Protein AF-A0A939TLG9-F1 (afdb_monomer_lite)

Foldseek 3Di:
DDWDWDWDWDQDPVRDIFIKGRWIWQADPVRDDIDIDCPPIDTDDPPDDDDPPPDQDQDDDDQDPVNVVVVVVVVVVVVVVVVVLVPDPDDPVVSVVVVVVVVVVVVVVVCVVRPDRDDPPDPPDPPPDPDDDDDDDDDDDDDDDDDDDDDDDDDDAFDQDPDDDDPDDDDPPDDQFFWAWEWEAEPNGITIFTHHAFDQQCVRCVSNVNDQFDDDLPLQDCRQKKAWPDDPVQKDDADPSQCVHPNPVVVVRRIGRSSRITGRHHTYIYDD

Radius of gyration: 30.27 Å; chains: 1; bounding box: 82×65×77 Å

Structure (mmCIF, N/CA/C/O backbone):
data_AF-A0A939TLG9-F1
#
_entry.id   AF-A0A939TLG9-F1
#
loop_
_atom_site.group_PDB
_atom_site.id
_atom_site.type_symbol
_atom_site.label_atom_id
_atom_site.label_alt_id
_atom_site.label_comp_id
_atom_site.label_asym_id
_atom_site.label_entity_id
_atom_site.label_seq_id
_atom_site.pdbx_PDB_ins_code
_atom_site.Cartn_x
_atom_site.Cartn_y
_atom_site.Cartn_z
_atom_site.occupancy
_atom_site.B_iso_or_equiv
_atom_site.auth_seq_id
_atom_site.auth_comp_id
_atom_site.auth_asym_id
_atom_site.auth_atom_id
_atom_site.pdbx_PDB_model_num
ATOM 1 N N . MET A 1 1 ? 1.437 -20.202 -7.310 1.00 62.69 1 MET A N 1
ATOM 2 C CA . MET A 1 1 ? 1.390 -19.796 -5.889 1.00 62.69 1 MET A CA 1
ATOM 3 C C . MET A 1 1 ? 2.695 -19.109 -5.545 1.00 62.69 1 MET A C 1
ATOM 5 O O . MET A 1 1 ? 3.739 -19.644 -5.898 1.00 62.69 1 MET A O 1
ATOM 9 N N . LYS A 1 2 ? 2.636 -17.932 -4.922 1.00 71.88 2 LYS A N 1
ATOM 10 C CA . LYS A 1 2 ? 3.810 -17.203 -4.424 1.00 71.88 2 LYS A CA 1
ATOM 11 C C . LYS A 1 2 ? 4.077 -17.659 -2.987 1.00 71.88 2 LYS A C 1
ATOM 13 O O . LYS A 1 2 ? 3.136 -17.676 -2.197 1.00 71.88 2 LYS A O 1
ATOM 18 N N . GLU A 1 3 ? 5.304 -18.081 -2.681 1.00 78.81 3 GLU A N 1
ATOM 19 C CA . GLU A 1 3 ? 5.738 -18.416 -1.316 1.00 78.81 3 GLU A CA 1
ATOM 20 C C . GLU A 1 3 ? 6.507 -17.228 -0.740 1.00 78.81 3 GLU A C 1
ATOM 22 O O . GLU A 1 3 ? 7.474 -16.762 -1.341 1.00 78.81 3 GLU A O 1
ATOM 27 N N . GLU A 1 4 ? 6.082 -16.749 0.425 1.00 79.44 4 GLU A N 1
ATOM 28 C CA . GLU A 1 4 ? 6.757 -15.681 1.160 1.00 79.44 4 GLU A CA 1
ATOM 29 C C . GLU A 1 4 ? 6.912 -16.067 2.631 1.00 79.44 4 GLU A C 1
ATOM 31 O O . GLU A 1 4 ? 6.055 -16.739 3.211 1.00 79.44 4 GLU A O 1
ATOM 36 N N . LEU A 1 5 ? 8.016 -15.643 3.245 1.00 78.12 5 LEU A N 1
ATOM 37 C CA . LEU A 1 5 ? 8.238 -15.798 4.679 1.00 78.12 5 LEU A CA 1
ATOM 38 C C . LEU A 1 5 ? 7.710 -14.561 5.396 1.00 78.12 5 LEU A C 1
ATOM 40 O O . LEU A 1 5 ? 8.167 -13.450 5.141 1.00 78.12 5 LEU A O 1
ATOM 44 N N . VAL A 1 6 ? 6.768 -14.766 6.308 1.00 80.56 6 VAL A N 1
ATOM 45 C CA . VAL A 1 6 ? 6.099 -13.697 7.048 1.00 80.56 6 VAL A CA 1
ATOM 46 C C . VAL A 1 6 ? 6.175 -13.936 8.554 1.00 80.56 6 VAL A C 1
ATOM 48 O O . VAL A 1 6 ? 6.448 -15.044 9.032 1.00 80.56 6 VAL A O 1
ATOM 51 N N . PHE A 1 7 ? 5.918 -12.876 9.313 1.00 81.75 7 PHE A N 1
ATOM 52 C CA . PHE A 1 7 ? 5.598 -12.979 10.731 1.00 81.75 7 PHE A CA 1
ATOM 53 C C . PHE A 1 7 ? 4.094 -13.201 10.876 1.00 81.75 7 PHE A C 1
ATOM 55 O O . PHE A 1 7 ? 3.306 -12.531 10.212 1.00 81.75 7 PHE A O 1
ATOM 62 N N . HIS A 1 8 ? 3.677 -14.128 11.738 1.00 81.12 8 HIS A N 1
ATOM 63 C CA . HIS A 1 8 ? 2.254 -14.360 11.986 1.00 81.12 8 HIS A CA 1
ATOM 64 C C . HIS A 1 8 ? 1.996 -14.690 13.453 1.00 81.12 8 HIS A C 1
ATOM 66 O O . HIS A 1 8 ? 2.748 -15.443 14.074 1.00 81.12 8 HIS A O 1
ATOM 72 N N . ARG A 1 9 ? 0.919 -14.143 14.024 1.00 81.88 9 ARG A N 1
ATOM 73 C CA . ARG A 1 9 ? 0.482 -14.495 15.382 1.00 81.88 9 ARG A CA 1
ATOM 74 C C . ARG A 1 9 ? -0.339 -15.779 15.347 1.00 81.88 9 ARG A C 1
ATOM 76 O O . ARG A 1 9 ? -1.172 -15.959 14.464 1.00 81.88 9 ARG A O 1
ATOM 83 N N . LYS A 1 10 ? -0.108 -16.674 16.300 1.00 82.06 10 LYS A N 1
ATOM 84 C CA . LYS A 1 10 ? -0.935 -17.865 16.512 1.00 82.06 10 LYS A CA 1
ATOM 85 C C . LYS A 1 10 ? -1.133 -18.061 18.008 1.00 82.06 10 LYS A C 1
ATOM 87 O O . LYS A 1 10 ? -0.219 -17.803 18.792 1.00 82.06 10 LYS A O 1
ATOM 92 N N . ILE A 1 11 ? -2.324 -18.501 18.396 1.00 81.44 11 ILE A N 1
ATOM 93 C CA . ILE A 1 11 ? -2.598 -18.895 19.776 1.00 81.44 11 ILE A CA 1
ATOM 94 C C . ILE A 1 11 ? -1.785 -20.163 20.052 1.00 81.44 11 ILE A C 1
ATOM 96 O O . ILE A 1 11 ? -1.923 -21.169 19.350 1.00 81.44 11 ILE A O 1
ATOM 100 N N . GLY A 1 12 ? -0.867 -20.074 21.011 1.00 72.38 12 GLY A N 1
ATOM 101 C CA . GLY A 1 12 ? -0.086 -21.217 21.458 1.00 72.38 12 GLY A CA 1
ATOM 102 C C . GLY A 1 12 ? -0.949 -22.217 22.227 1.00 72.38 12 GLY A C 1
ATOM 103 O O . GLY A 1 12 ? -2.074 -21.927 22.620 1.00 72.38 12 GLY A O 1
ATOM 104 N N . VAL A 1 13 ? -0.401 -23.405 22.484 1.00 78.12 13 VAL A N 1
ATOM 105 C CA . VAL A 1 13 ? -1.058 -24.442 23.310 1.00 78.12 13 VAL A CA 1
ATOM 106 C C . VAL A 1 13 ? -1.353 -23.931 24.730 1.00 78.12 13 VAL A C 1
ATOM 108 O O . VAL A 1 13 ? -2.269 -24.397 25.392 1.00 78.12 13 VAL A O 1
ATOM 111 N N . ASP A 1 14 ? -0.605 -22.925 25.176 1.00 78.56 14 ASP A N 1
ATOM 112 C CA . ASP A 1 14 ? -0.777 -22.197 26.430 1.00 78.56 14 ASP A CA 1
ATOM 113 C C . ASP A 1 14 ? -1.907 -21.151 26.410 1.00 78.56 14 ASP A C 1
ATOM 115 O O . ASP A 1 14 ? -2.031 -20.380 27.357 1.00 78.56 14 ASP A O 1
ATOM 119 N N . GLY A 1 15 ? -2.702 -21.074 25.336 1.00 77.81 15 GLY A N 1
ATOM 120 C CA . GLY A 1 15 ? -3.815 -20.126 25.200 1.00 77.81 15 GLY A CA 1
ATOM 121 C C . GLY A 1 15 ? -3.384 -18.671 24.998 1.00 77.81 15 GLY A C 1
ATOM 122 O O . GLY A 1 15 ? -4.223 -17.796 24.817 1.00 77.81 15 GLY A O 1
ATOM 123 N N . LYS A 1 16 ? -2.075 -18.397 24.988 1.00 77.31 16 LYS A N 1
ATOM 124 C CA . LYS A 1 16 ? -1.517 -17.054 24.822 1.00 77.31 16 LYS A CA 1
ATOM 125 C C . LYS A 1 16 ? -1.151 -16.789 23.359 1.00 77.31 16 LYS A C 1
ATOM 127 O O . LYS A 1 16 ? -0.640 -17.691 22.683 1.00 77.31 16 LYS A O 1
ATOM 132 N N . PRO A 1 17 ? -1.359 -15.563 22.848 1.00 76.62 17 PRO A N 1
ATOM 133 C CA . PRO A 1 17 ? -0.900 -15.199 21.516 1.00 76.62 17 PRO A CA 1
ATOM 134 C C . PRO A 1 17 ? 0.633 -15.198 21.480 1.00 76.62 17 PRO A C 1
ATOM 136 O O . PRO A 1 17 ? 1.286 -14.481 22.236 1.00 76.62 17 PRO A O 1
ATOM 139 N N . LYS A 1 18 ? 1.217 -15.990 20.578 1.00 81.75 18 LYS A N 1
ATOM 140 C CA . LYS A 1 18 ? 2.658 -16.001 20.301 1.00 81.75 18 LYS A CA 1
ATOM 141 C C . LYS A 1 18 ? 2.906 -15.506 18.886 1.00 81.75 18 LYS A C 1
ATOM 143 O O . LYS A 1 18 ? 2.213 -15.902 17.947 1.00 81.75 18 LYS A O 1
ATOM 148 N N . LEU A 1 19 ? 3.890 -14.623 18.727 1.00 81.00 19 LEU A N 1
ATOM 149 C CA . LEU A 1 19 ? 4.350 -14.188 17.413 1.00 81.00 19 LEU A CA 1
ATOM 150 C C . LEU A 1 19 ? 5.337 -15.228 16.880 1.00 81.00 19 LEU A C 1
ATOM 152 O O . LEU A 1 19 ? 6.326 -15.536 17.538 1.00 81.00 19 LEU A O 1
ATOM 156 N N . TYR A 1 20 ? 5.063 -15.777 15.703 1.00 79.19 20 TYR A N 1
ATOM 157 C CA . TYR A 1 20 ? 5.943 -16.724 15.035 1.00 79.19 20 TYR A CA 1
ATOM 158 C C . TYR A 1 20 ? 6.708 -16.029 13.913 1.00 79.19 20 TYR A C 1
ATOM 160 O O . TYR A 1 20 ? 6.143 -15.221 13.174 1.00 79.19 20 TYR A O 1
ATOM 168 N N . HIS A 1 21 ? 7.985 -16.374 13.775 1.00 82.00 21 HIS A N 1
ATOM 169 C CA . HIS A 1 21 ? 8.820 -15.995 12.641 1.00 82.00 21 HIS A CA 1
ATOM 170 C C . HIS A 1 21 ? 9.100 -17.215 11.750 1.00 82.00 21 HIS A C 1
ATOM 172 O O . HIS A 1 21 ? 8.982 -18.358 12.203 1.00 82.00 21 HIS A O 1
ATOM 178 N N . TYR A 1 22 ? 9.455 -16.972 10.482 1.00 80.00 22 TYR A N 1
ATOM 179 C CA . TYR A 1 22 ? 9.570 -18.001 9.433 1.00 80.00 22 TYR A CA 1
ATOM 180 C C . TYR A 1 22 ? 8.253 -18.744 9.131 1.00 80.00 22 TYR A C 1
ATOM 182 O O . TYR A 1 22 ? 8.262 -19.949 8.876 1.00 80.00 22 TYR A O 1
ATOM 190 N N . VAL A 1 23 ? 7.114 -18.043 9.152 1.00 80.75 23 VAL A N 1
ATOM 191 C CA . VAL A 1 23 ? 5.828 -18.614 8.717 1.00 80.75 23 VAL A CA 1
ATOM 192 C C . VAL A 1 23 ? 5.761 -18.539 7.198 1.00 80.75 23 VAL A C 1
ATOM 194 O O . VAL A 1 23 ? 5.990 -17.475 6.629 1.00 80.75 23 VAL A O 1
ATOM 197 N N . ARG A 1 24 ? 5.465 -19.651 6.526 1.00 79.38 24 ARG A N 1
ATOM 198 C CA . ARG A 1 24 ? 5.325 -19.665 5.066 1.00 79.38 24 ARG A CA 1
ATOM 199 C C . ARG A 1 24 ? 3.905 -19.276 4.696 1.00 79.38 24 ARG A C 1
ATOM 201 O O . ARG A 1 24 ? 2.957 -19.918 5.142 1.00 79.38 24 ARG A O 1
ATOM 208 N N . ARG A 1 25 ? 3.758 -18.233 3.888 1.00 80.88 25 ARG A N 1
ATOM 209 C CA . ARG A 1 25 ? 2.481 -17.789 3.334 1.00 80.88 25 ARG A CA 1
ATOM 210 C C . ARG A 1 25 ? 2.430 -18.154 1.858 1.00 80.88 25 ARG A C 1
ATOM 212 O O . ARG A 1 25 ? 3.271 -17.708 1.082 1.00 80.88 25 ARG A O 1
ATOM 219 N N . TYR A 1 26 ? 1.438 -18.954 1.488 1.00 80.00 26 TYR A N 1
ATOM 220 C CA . TYR A 1 26 ? 1.153 -19.326 0.110 1.00 80.00 26 TYR A CA 1
ATOM 221 C C . TYR A 1 26 ? -0.015 -18.492 -0.402 1.00 80.00 26 TYR A C 1
ATOM 223 O O . TYR A 1 26 ? -1.143 -18.652 0.065 1.00 80.00 26 TYR A O 1
ATOM 231 N N . THR A 1 27 ? 0.255 -17.611 -1.363 1.00 75.94 27 THR A N 1
ATOM 232 C CA . THR A 1 27 ? -0.769 -16.748 -1.972 1.00 75.94 27 THR A CA 1
ATOM 233 C C . THR A 1 27 ? -1.061 -17.215 -3.400 1.00 75.94 27 THR A C 1
ATOM 235 O O . THR A 1 27 ? -0.141 -17.473 -4.192 1.00 75.94 27 THR A O 1
ATOM 238 N N . CYS A 1 28 ? -2.343 -17.365 -3.737 1.00 71.69 28 CYS A N 1
ATOM 239 C CA . CYS A 1 28 ? -2.778 -17.675 -5.099 1.00 71.69 28 CYS A CA 1
ATOM 240 C C . CYS A 1 28 ? -2.621 -16.429 -5.995 1.00 71.69 28 CYS A C 1
ATOM 242 O O . CYS A 1 28 ? -2.921 -15.330 -5.529 1.00 71.69 28 CYS A O 1
ATOM 244 N N . PRO A 1 29 ? -2.175 -16.559 -7.262 1.00 62.78 29 PRO A N 1
ATOM 245 C CA . PRO A 1 29 ? -2.111 -15.428 -8.196 1.00 62.78 29 PRO A CA 1
ATOM 246 C C . PRO A 1 29 ? -3.466 -14.743 -8.444 1.00 62.78 29 PRO A C 1
ATOM 248 O O . PRO A 1 29 ? -3.487 -13.573 -8.795 1.00 62.78 29 PRO A O 1
ATOM 251 N N . GLU A 1 30 ? -4.580 -15.439 -8.209 1.00 74.00 30 GLU A N 1
ATOM 252 C CA . GLU A 1 30 ? -5.948 -14.920 -8.367 1.00 74.00 30 GLU A CA 1
ATOM 253 C C . GLU A 1 30 ? -6.474 -14.190 -7.110 1.00 74.00 30 GLU A C 1
ATOM 255 O O . GLU A 1 30 ? -7.653 -13.867 -7.025 1.00 74.00 30 GLU A O 1
ATOM 260 N N . GLY A 1 31 ? -5.620 -13.938 -6.106 1.00 58.88 31 GLY A N 1
ATOM 261 C CA . GLY A 1 31 ? -5.982 -13.169 -4.905 1.00 58.88 31 GLY A CA 1
ATOM 262 C C . GLY A 1 31 ? -6.759 -13.945 -3.832 1.00 58.88 31 GLY A C 1
ATOM 263 O O . GLY A 1 31 ? -7.238 -13.352 -2.869 1.00 58.88 31 GLY A O 1
ATOM 264 N N . CYS A 1 32 ? -6.882 -15.268 -3.960 1.00 64.62 32 CYS A N 1
ATOM 265 C CA . CYS A 1 32 ? -7.594 -16.099 -2.986 1.00 64.62 32 CYS A CA 1
ATOM 266 C C . CYS A 1 32 ? -6.874 -16.202 -1.625 1.00 64.62 32 CYS A C 1
ATOM 268 O O . CYS A 1 32 ? -5.674 -15.934 -1.506 1.00 64.62 32 CYS A O 1
ATOM 270 N N . THR A 1 33 ? -7.622 -16.664 -0.614 1.00 65.88 33 THR A N 1
ATOM 271 C CA . THR A 1 33 ? -7.208 -16.864 0.783 1.00 65.88 33 THR A CA 1
ATOM 272 C C . THR A 1 33 ? -5.798 -17.438 0.906 1.00 65.88 33 THR A C 1
ATOM 274 O O . THR A 1 33 ? -5.502 -18.524 0.407 1.00 65.88 33 THR A O 1
ATOM 277 N N . ALA A 1 34 ? -4.922 -16.704 1.592 1.00 74.88 34 ALA A N 1
ATOM 278 C CA . ALA A 1 34 ? -3.553 -17.139 1.804 1.00 74.88 34 ALA A CA 1
ATOM 279 C C . ALA A 1 34 ? -3.505 -18.301 2.807 1.00 74.88 34 ALA A C 1
ATOM 281 O O . ALA A 1 34 ? -4.035 -18.195 3.914 1.00 74.88 34 ALA A O 1
ATOM 282 N N . VAL A 1 35 ? -2.840 -19.394 2.433 1.00 82.75 35 VAL A N 1
ATOM 283 C CA . VAL A 1 35 ? -2.617 -20.540 3.324 1.00 82.75 35 VAL A CA 1
ATOM 284 C C . VAL A 1 35 ? -1.324 -20.316 4.098 1.00 82.75 35 VAL A C 1
ATOM 286 O O . VAL A 1 35 ? -0.295 -19.972 3.514 1.00 82.75 35 VAL A O 1
ATOM 289 N N . LEU A 1 36 ? -1.374 -20.509 5.415 1.00 84.69 36 LEU A N 1
ATOM 290 C CA . LEU A 1 36 ? -0.231 -20.335 6.309 1.00 84.69 36 LEU A CA 1
ATOM 291 C C . LEU A 1 36 ? 0.288 -21.693 6.778 1.00 84.69 36 LEU A C 1
ATOM 293 O O . LEU A 1 36 ? -0.444 -22.464 7.398 1.00 84.69 36 LEU A O 1
ATOM 297 N N . ASP A 1 37 ? 1.566 -21.959 6.530 1.00 81.88 37 ASP A N 1
ATOM 298 C CA . ASP A 1 37 ? 2.272 -23.141 7.010 1.00 81.88 37 ASP A CA 1
ATOM 299 C C . ASP A 1 37 ? 3.235 -22.771 8.151 1.00 81.88 37 ASP A C 1
ATOM 301 O O . ASP A 1 37 ? 4.179 -21.989 7.996 1.00 81.88 37 ASP A O 1
ATOM 305 N N . PHE A 1 38 ? 2.975 -23.365 9.319 1.00 84.94 38 PHE A N 1
ATOM 306 C CA . PHE A 1 38 ? 3.744 -23.182 10.552 1.00 84.94 38 PHE A CA 1
ATOM 307 C C . PHE A 1 38 ? 4.740 -24.322 10.818 1.00 84.94 38 PHE A C 1
ATOM 309 O O . PHE A 1 38 ? 5.403 -24.307 11.851 1.00 84.94 38 PHE A O 1
ATOM 316 N N . SER A 1 39 ? 4.887 -25.296 9.913 1.00 82.19 39 SER A N 1
ATOM 317 C CA . SER A 1 39 ? 5.707 -26.503 10.130 1.00 82.19 39 SER A CA 1
ATOM 318 C C . SER A 1 39 ? 7.177 -26.198 10.438 1.00 82.19 39 SER A C 1
ATOM 320 O O . SER A 1 39 ? 7.842 -26.964 11.129 1.00 82.19 39 SER A O 1
ATOM 322 N N . LYS A 1 40 ? 7.691 -25.068 9.937 1.00 80.56 40 LYS A N 1
ATOM 323 C CA . LYS A 1 40 ? 9.059 -24.580 10.191 1.00 80.56 40 LYS A CA 1
ATOM 324 C C . LYS A 1 40 ? 9.106 -23.288 11.011 1.00 80.56 40 LYS A C 1
ATOM 326 O O . LYS A 1 40 ? 10.182 -22.714 11.183 1.00 80.56 40 LYS A O 1
ATOM 331 N N . ALA A 1 41 ? 7.957 -22.825 11.492 1.00 82.06 41 ALA A N 1
ATOM 332 C CA . ALA A 1 41 ? 7.863 -21.569 12.208 1.00 82.06 41 ALA A CA 1
ATOM 333 C C . ALA A 1 41 ? 8.426 -21.706 13.627 1.00 82.06 41 ALA A C 1
ATOM 335 O O . ALA A 1 41 ? 8.270 -22.736 14.285 1.00 82.06 41 ALA A O 1
ATOM 336 N N . LYS A 1 42 ? 9.060 -20.642 14.117 1.00 81.69 42 LYS A N 1
ATOM 337 C CA . LYS A 1 42 ? 9.630 -20.585 15.468 1.00 81.69 42 LYS A CA 1
ATOM 338 C C . LYS A 1 42 ? 8.943 -19.482 16.276 1.00 81.69 42 LYS A C 1
ATOM 340 O O . LYS A 1 42 ? 8.704 -18.408 15.721 1.00 81.69 42 LYS A O 1
ATOM 345 N N . PRO A 1 43 ? 8.595 -19.720 17.551 1.00 80.75 43 PRO A N 1
ATOM 346 C CA . PRO A 1 43 ? 8.033 -18.678 18.400 1.00 80.75 43 PRO A CA 1
ATOM 347 C C . PRO A 1 43 ? 9.115 -17.647 18.741 1.00 80.75 43 PRO A C 1
ATOM 349 O O . PRO A 1 43 ? 10.232 -18.013 19.106 1.00 80.75 43 PRO A O 1
ATOM 352 N N . LEU A 1 44 ? 8.785 -16.362 18.631 1.00 75.81 44 LEU A N 1
ATOM 353 C CA . LEU A 1 44 ? 9.629 -15.283 19.134 1.00 75.81 44 LEU A CA 1
ATOM 354 C C . LEU A 1 44 ? 9.565 -15.244 20.663 1.00 75.81 44 LEU A C 1
ATOM 356 O O . LEU A 1 44 ? 8.517 -15.480 21.270 1.00 75.81 44 LEU A O 1
ATOM 360 N N . LEU A 1 45 ? 10.709 -14.954 21.276 1.00 73.69 45 LEU A N 1
ATOM 361 C CA . LEU A 1 45 ? 10.822 -14.779 22.719 1.00 73.69 45 LEU A CA 1
ATOM 362 C C . LEU A 1 45 ? 10.055 -13.514 23.161 1.00 73.69 45 LEU A C 1
ATOM 364 O O . LEU A 1 45 ? 10.070 -12.514 22.437 1.00 73.69 45 LEU A O 1
ATOM 368 N N . PRO A 1 46 ? 9.403 -13.527 24.339 1.00 66.06 46 PRO A N 1
ATOM 369 C CA . PRO A 1 46 ? 8.757 -12.340 24.895 1.00 66.06 46 PRO A CA 1
ATOM 370 C C . PRO A 1 46 ? 9.760 -11.187 25.037 1.00 66.06 46 PRO A C 1
ATOM 372 O O . PRO A 1 46 ? 10.863 -11.394 25.536 1.00 66.06 46 PRO A O 1
ATOM 375 N N . GLY A 1 47 ? 9.384 -9.984 24.594 1.00 63.41 47 GLY A N 1
ATOM 376 C CA . GLY A 1 47 ? 10.236 -8.788 24.664 1.00 63.41 47 GLY A CA 1
ATOM 377 C C . GLY A 1 47 ? 11.253 -8.631 23.526 1.00 63.41 47 GLY A C 1
ATOM 378 O O . GLY A 1 47 ? 11.969 -7.636 23.492 1.00 63.41 47 GLY A O 1
ATOM 379 N N . VAL A 1 48 ? 11.317 -9.566 22.570 1.00 56.69 48 VAL A N 1
ATOM 380 C CA . VAL A 1 48 ? 12.158 -9.419 21.373 1.00 56.69 48 VAL A CA 1
ATOM 381 C C . VAL A 1 48 ? 11.317 -8.849 20.236 1.00 56.69 48 VAL A C 1
ATOM 383 O O . VAL A 1 48 ? 10.548 -9.564 19.591 1.00 56.69 48 VAL A O 1
ATOM 386 N N . HIS A 1 49 ? 11.473 -7.552 19.976 1.00 57.12 49 HIS A N 1
ATOM 387 C CA . HIS A 1 49 ? 10.936 -6.933 18.770 1.00 57.12 49 HIS A CA 1
ATOM 388 C C . HIS A 1 49 ? 11.856 -7.275 17.592 1.00 57.12 49 HIS A C 1
ATOM 390 O O . HIS A 1 49 ? 13.058 -7.010 17.666 1.00 57.12 49 HIS A O 1
ATOM 396 N N . PRO A 1 50 ? 11.344 -7.887 16.511 1.00 54.56 50 PRO A N 1
ATOM 397 C CA . PRO A 1 50 ? 12.152 -8.104 15.326 1.00 54.56 50 PRO A CA 1
ATOM 398 C C . PRO A 1 50 ? 12.516 -6.739 14.738 1.00 54.56 50 PRO A C 1
ATOM 400 O O . PRO A 1 50 ? 11.662 -6.028 14.215 1.00 54.56 50 PRO A O 1
ATOM 403 N N . MET A 1 51 ? 13.791 -6.370 14.832 1.00 47.88 51 MET A N 1
ATOM 404 C CA . MET A 1 51 ? 14.316 -5.229 14.098 1.00 47.88 51 MET A CA 1
ATOM 405 C C . MET A 1 51 ? 14.410 -5.649 12.634 1.00 47.88 51 MET A C 1
ATOM 407 O O . MET A 1 51 ? 15.167 -6.560 12.285 1.00 47.88 51 MET A O 1
ATOM 411 N N . VAL A 1 52 ? 13.610 -5.022 11.775 1.00 50.53 52 VAL A N 1
ATOM 412 C CA . VAL A 1 52 ? 13.772 -5.167 10.329 1.00 50.53 52 VAL A CA 1
ATOM 413 C C . VAL A 1 52 ? 15.067 -4.446 9.973 1.00 50.53 52 VAL A C 1
ATOM 415 O O . VAL A 1 52 ? 15.090 -3.235 9.782 1.00 50.53 52 VAL A O 1
ATOM 418 N N . LEU A 1 53 ? 16.178 -5.182 9.947 1.00 43.69 53 LEU A N 1
ATOM 419 C CA . LEU A 1 53 ? 17.415 -4.674 9.372 1.00 43.69 53 LEU A CA 1
ATOM 420 C C . LEU A 1 5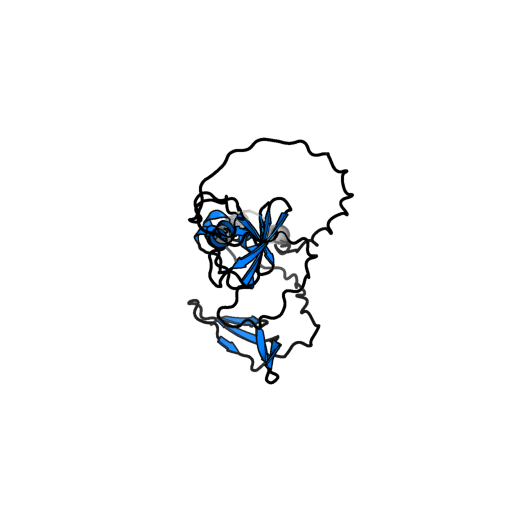3 ? 17.181 -4.562 7.869 1.00 43.69 53 LEU A C 1
ATOM 422 O O . LEU A 1 53 ? 17.206 -5.565 7.152 1.00 43.69 53 LEU A O 1
ATOM 426 N N . ALA A 1 54 ? 16.905 -3.344 7.407 1.00 46.12 54 ALA A N 1
ATOM 427 C CA . ALA A 1 54 ? 16.821 -3.046 5.992 1.00 46.12 54 ALA A CA 1
ATOM 428 C C . ALA A 1 54 ? 18.180 -3.364 5.364 1.00 46.12 54 ALA A C 1
ATOM 430 O O . ALA A 1 54 ? 19.172 -2.659 5.562 1.00 46.12 54 ALA A O 1
ATOM 431 N N . ARG A 1 55 ? 18.248 -4.473 4.629 1.00 46.81 55 ARG A N 1
ATOM 432 C CA . ARG A 1 55 ? 19.385 -4.733 3.763 1.00 46.81 55 ARG A CA 1
ATOM 433 C C . ARG A 1 55 ? 19.195 -3.859 2.534 1.00 46.81 55 ARG A C 1
ATOM 435 O O . ARG A 1 55 ? 18.289 -4.096 1.742 1.00 46.81 55 ARG A O 1
ATOM 442 N N . VAL A 1 56 ? 20.039 -2.843 2.399 1.00 52.00 56 VAL A N 1
ATOM 443 C CA . VAL A 1 56 ? 20.092 -2.018 1.192 1.00 52.00 56 VAL A CA 1
ATOM 444 C C . VAL A 1 56 ? 20.700 -2.874 0.086 1.00 52.00 56 VAL A C 1
ATOM 446 O O . VAL A 1 56 ? 21.918 -3.007 -0.026 1.00 52.00 56 VAL A O 1
ATOM 449 N N . GLU A 1 57 ? 19.843 -3.527 -0.690 1.00 56.91 57 GLU A N 1
ATOM 450 C CA . GLU A 1 57 ? 20.247 -4.211 -1.910 1.00 56.91 57 GLU A CA 1
ATOM 451 C C . GLU A 1 57 ? 20.134 -3.235 -3.078 1.00 56.91 57 GLU A C 1
ATOM 453 O O . GLU A 1 57 ? 19.179 -2.467 -3.199 1.00 56.91 57 GLU A O 1
ATOM 458 N N . LYS A 1 58 ? 21.147 -3.237 -3.944 1.00 50.97 58 LYS A N 1
ATOM 459 C CA . LYS A 1 58 ? 21.127 -2.443 -5.166 1.00 50.97 58 LYS A CA 1
ATOM 460 C C . LYS A 1 58 ? 20.084 -3.061 -6.096 1.00 50.97 58 LYS A C 1
ATOM 462 O O . LYS A 1 58 ? 20.358 -4.085 -6.714 1.00 50.97 58 LYS A O 1
ATOM 467 N N . LEU A 1 59 ? 18.891 -2.473 -6.163 1.00 53.94 59 LEU A N 1
ATOM 468 C CA . LEU A 1 59 ? 17.855 -2.955 -7.069 1.00 53.94 59 LEU A CA 1
ATOM 469 C C . LEU A 1 59 ? 18.254 -2.669 -8.518 1.00 53.94 59 LEU A C 1
ATOM 471 O O . LEU A 1 59 ? 18.450 -1.520 -8.919 1.00 53.94 59 LEU A O 1
ATOM 475 N N . GLU A 1 60 ? 18.358 -3.730 -9.311 1.00 58.06 60 GLU A N 1
ATOM 476 C CA . GLU A 1 60 ? 18.457 -3.618 -10.759 1.00 58.06 60 GLU A CA 1
ATOM 477 C C . GLU A 1 60 ? 17.067 -3.295 -11.318 1.00 58.06 60 GLU A C 1
ATOM 479 O O . GLU A 1 60 ? 16.103 -4.035 -11.106 1.00 58.06 60 GLU A O 1
ATOM 484 N N . LYS A 1 61 ? 16.947 -2.158 -12.014 1.00 62.94 61 LYS A N 1
ATOM 485 C CA . LYS A 1 61 ? 15.713 -1.773 -12.705 1.00 62.94 61 LYS A CA 1
ATOM 486 C C . LYS A 1 61 ? 15.398 -2.837 -13.762 1.00 62.94 61 LYS A C 1
ATOM 488 O O . LYS A 1 61 ? 16.217 -3.096 -14.642 1.00 62.94 61 LYS A O 1
ATOM 493 N N . GLN A 1 62 ? 14.212 -3.437 -13.687 1.00 70.81 62 GLN A N 1
ATOM 494 C CA . GLN A 1 62 ? 13.702 -4.300 -14.755 1.00 70.81 62 GLN A CA 1
ATOM 495 C C . GLN A 1 62 ? 13.586 -3.478 -16.054 1.00 70.81 62 GLN A C 1
ATOM 497 O O . GLN A 1 62 ? 13.071 -2.359 -15.998 1.00 70.81 62 GLN A O 1
ATOM 502 N N . PRO A 1 63 ? 14.048 -3.992 -17.208 1.00 74.06 63 PRO A N 1
ATOM 503 C CA . PRO A 1 63 ? 14.070 -3.230 -18.452 1.00 74.06 63 PRO A CA 1
ATOM 504 C C . PRO A 1 63 ? 12.648 -2.895 -18.911 1.00 74.06 63 PRO A C 1
ATOM 506 O O . PRO A 1 63 ? 11.861 -3.791 -19.243 1.00 74.06 63 PRO A O 1
ATOM 509 N N . ASP A 1 64 ? 12.332 -1.602 -18.946 1.00 80.94 64 ASP A N 1
ATOM 510 C CA . ASP A 1 64 ? 11.044 -1.101 -19.416 1.00 80.94 64 ASP A CA 1
ATOM 511 C C . ASP A 1 64 ? 10.996 -0.999 -20.955 1.00 80.94 64 ASP A C 1
ATOM 513 O O . ASP A 1 64 ? 11.906 -1.422 -21.678 1.00 80.94 64 ASP A O 1
ATOM 517 N N . PHE A 1 65 ? 9.887 -0.491 -21.494 1.00 84.31 65 PHE A N 1
ATOM 518 C CA . PHE A 1 65 ? 9.736 -0.314 -22.939 1.00 84.31 65 PHE A CA 1
ATOM 519 C C . PHE A 1 65 ? 10.768 0.665 -23.523 1.00 84.31 65 PHE A C 1
ATOM 521 O O . PHE A 1 65 ? 11.313 0.405 -24.598 1.00 84.31 65 PHE A O 1
ATOM 528 N N . ASN A 1 66 ? 11.078 1.748 -22.807 1.00 82.00 66 ASN A N 1
ATOM 529 C CA . ASN A 1 66 ? 12.049 2.745 -23.247 1.00 82.00 66 ASN A CA 1
ATOM 530 C C . ASN A 1 66 ? 13.469 2.171 -23.232 1.00 82.00 66 ASN A C 1
ATOM 532 O O . ASN A 1 66 ? 14.221 2.417 -24.170 1.00 82.00 66 ASN A O 1
ATOM 536 N N . ASP A 1 67 ? 13.814 1.348 -22.239 1.00 79.00 67 ASP A N 1
ATOM 537 C CA . ASP A 1 67 ? 15.100 0.652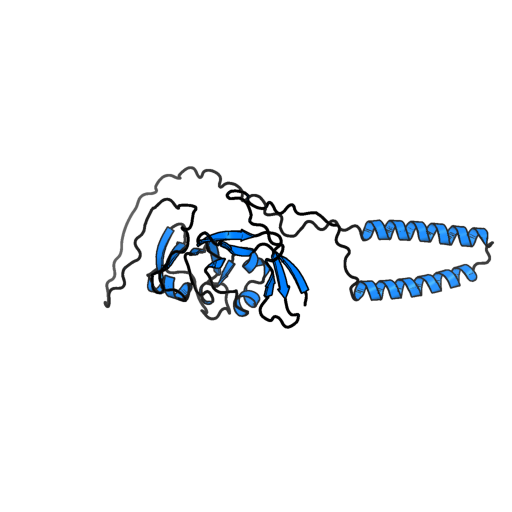 -22.155 1.00 79.00 67 ASP A CA 1
ATOM 538 C C . ASP A 1 67 ? 15.281 -0.311 -23.342 1.00 79.00 67 ASP A C 1
ATOM 540 O O . ASP A 1 67 ? 16.349 -0.366 -23.956 1.00 79.00 67 ASP A O 1
ATOM 544 N N . LYS A 1 68 ? 14.219 -1.034 -23.730 1.00 85.12 68 LYS A N 1
ATOM 545 C CA . LYS A 1 68 ? 14.224 -1.919 -24.910 1.00 85.12 68 LYS A CA 1
ATOM 546 C C . LYS A 1 68 ? 14.347 -1.140 -26.218 1.00 85.12 68 LYS A C 1
ATOM 548 O O . LYS A 1 68 ? 15.105 -1.545 -27.101 1.00 85.12 68 LYS A O 1
ATOM 553 N N . LEU A 1 69 ? 13.624 -0.028 -26.343 1.00 90.50 69 LEU A N 1
ATOM 554 C CA . LEU A 1 69 ? 13.683 0.839 -27.518 1.00 90.50 69 LEU A CA 1
ATOM 555 C C . LEU A 1 69 ? 15.066 1.492 -27.659 1.00 90.50 69 LEU A C 1
ATOM 557 O O . LEU A 1 69 ? 15.632 1.514 -28.751 1.00 90.50 69 LEU A O 1
ATOM 561 N N . LEU A 1 70 ? 15.642 1.955 -26.547 1.00 84.94 70 LEU A N 1
ATOM 562 C CA . LEU A 1 70 ? 16.993 2.502 -26.484 1.00 84.94 70 LEU A CA 1
ATOM 563 C C . LEU A 1 70 ? 18.032 1.445 -26.869 1.00 84.94 70 LEU A C 1
ATOM 565 O O . LEU A 1 70 ? 18.904 1.727 -27.687 1.00 84.94 70 LEU A O 1
ATOM 569 N N . ALA A 1 71 ? 17.915 0.218 -26.351 1.00 81.88 71 ALA A N 1
ATOM 570 C CA . ALA A 1 71 ? 18.807 -0.885 -26.706 1.00 81.88 71 ALA A CA 1
ATOM 571 C C . ALA A 1 71 ? 18.742 -1.222 -28.206 1.00 81.88 71 ALA A C 1
ATOM 573 O O . ALA A 1 71 ? 19.781 -1.396 -28.846 1.00 81.88 71 ALA A O 1
ATOM 574 N N . ALA A 1 72 ? 17.540 -1.253 -28.791 1.00 88.75 72 ALA A N 1
ATOM 575 C CA . ALA A 1 72 ? 17.366 -1.448 -30.228 1.00 88.75 72 ALA A CA 1
ATOM 576 C C . ALA A 1 72 ? 18.011 -0.307 -31.037 1.00 88.75 72 ALA A C 1
ATOM 578 O O . ALA A 1 72 ? 18.759 -0.565 -31.982 1.00 88.75 72 ALA A O 1
ATOM 579 N N . GLY A 1 73 ? 17.792 0.947 -30.628 1.00 90.12 73 GLY A N 1
ATOM 580 C CA . GLY A 1 73 ? 18.398 2.122 -31.255 1.00 90.12 73 GLY A CA 1
ATOM 581 C C . GLY A 1 73 ? 19.929 2.120 -31.179 1.00 90.12 73 GLY A C 1
ATOM 582 O O . GLY A 1 73 ? 20.602 2.363 -32.182 1.00 90.12 73 GLY A O 1
ATOM 583 N N . MET A 1 74 ? 20.494 1.769 -30.021 1.00 86.00 74 MET A N 1
ATOM 584 C CA . MET A 1 74 ? 21.940 1.605 -29.843 1.00 86.00 74 MET A CA 1
ATOM 585 C C . MET A 1 74 ? 22.495 0.480 -30.723 1.00 86.00 74 MET A C 1
ATOM 587 O O . MET A 1 74 ? 23.561 0.648 -31.313 1.00 86.00 74 MET A O 1
ATOM 591 N N . GLY A 1 75 ? 21.767 -0.633 -30.867 1.00 85.69 75 GLY A N 1
ATOM 592 C CA . GLY A 1 75 ? 22.148 -1.739 -31.747 1.00 85.69 75 GLY A CA 1
ATOM 593 C C . GLY A 1 75 ? 22.231 -1.325 -33.218 1.00 85.69 75 GLY A C 1
ATOM 594 O O . GLY A 1 75 ? 23.229 -1.599 -33.884 1.00 85.69 75 GLY A O 1
ATOM 595 N N . VAL A 1 76 ? 21.223 -0.602 -33.714 1.00 92.25 76 VAL A N 1
ATOM 596 C CA . VAL A 1 76 ? 21.221 -0.062 -35.085 1.00 92.25 76 VAL A CA 1
ATOM 597 C C . VAL A 1 76 ? 22.362 0.941 -35.282 1.00 92.25 76 VAL A C 1
ATOM 599 O O . VAL A 1 76 ? 23.087 0.862 -36.274 1.00 92.25 76 VAL A O 1
ATOM 602 N N . SER A 1 77 ? 22.570 1.845 -34.322 1.00 86.81 77 SER A N 1
ATOM 603 C CA . SER A 1 77 ? 23.655 2.832 -34.366 1.00 86.81 77 SER A CA 1
ATOM 604 C C . SER A 1 77 ? 25.039 2.172 -34.410 1.00 86.81 77 SER A C 1
ATOM 606 O O . SER A 1 77 ? 25.880 2.546 -35.228 1.00 86.81 77 SER A O 1
ATOM 608 N N . LEU A 1 78 ? 25.265 1.128 -33.604 1.00 85.31 78 LEU A N 1
ATOM 609 C CA . LEU A 1 78 ? 26.520 0.374 -33.598 1.00 85.31 78 LEU A CA 1
ATOM 610 C C . LEU A 1 78 ? 26.788 -0.309 -34.947 1.00 85.31 78 LEU A C 1
ATOM 612 O O . LEU A 1 78 ? 27.917 -0.270 -35.435 1.00 85.31 78 LEU A O 1
ATOM 616 N N . LEU A 1 79 ? 25.766 -0.901 -35.574 1.00 87.81 79 LEU A N 1
ATOM 617 C CA . LEU A 1 79 ? 25.901 -1.512 -36.901 1.00 87.81 79 LEU A CA 1
ATOM 618 C C . LEU A 1 79 ? 26.299 -0.481 -37.964 1.00 87.81 79 LEU A C 1
ATOM 620 O O . LEU A 1 79 ? 27.221 -0.728 -38.743 1.00 87.81 79 LEU A O 1
ATOM 624 N N . LEU A 1 80 ? 25.655 0.690 -37.961 1.00 89.81 80 LEU A N 1
ATOM 625 C CA . LEU A 1 80 ? 26.001 1.793 -38.860 1.00 89.81 80 LEU A CA 1
ATOM 626 C C . LEU A 1 80 ? 27.425 2.305 -38.609 1.00 89.81 80 LEU A C 1
ATOM 628 O O . LEU A 1 80 ? 28.166 2.567 -39.555 1.00 89.81 80 LEU A O 1
ATOM 632 N N . PHE A 1 81 ? 27.837 2.394 -37.345 1.00 85.00 81 PHE A N 1
ATOM 633 C CA . PHE A 1 81 ? 29.177 2.827 -36.964 1.00 85.00 81 PHE A CA 1
ATOM 634 C C . PHE A 1 81 ? 30.264 1.847 -37.434 1.00 85.00 81 PHE A C 1
ATOM 636 O O . PHE A 1 81 ? 31.272 2.264 -38.007 1.00 85.00 81 PHE A O 1
ATOM 643 N N . LEU A 1 82 ? 30.045 0.539 -37.267 1.00 84.50 82 LEU A N 1
ATOM 644 C CA . LEU A 1 82 ? 30.960 -0.497 -37.755 1.00 84.50 82 LEU A CA 1
ATOM 645 C C . LEU A 1 82 ? 31.052 -0.507 -39.287 1.00 84.50 82 LEU A C 1
ATOM 647 O O . LEU A 1 82 ? 32.155 -0.611 -39.829 1.00 84.50 82 LEU A O 1
ATOM 651 N N . ALA A 1 83 ? 29.924 -0.335 -39.983 1.00 88.69 83 ALA A N 1
ATOM 652 C CA . ALA A 1 83 ? 29.905 -0.178 -41.437 1.00 88.69 83 ALA A CA 1
ATOM 653 C C . ALA A 1 83 ? 30.689 1.072 -41.882 1.00 88.69 83 ALA A C 1
ATOM 655 O O . ALA A 1 83 ? 31.480 1.006 -42.823 1.00 88.69 83 ALA A O 1
ATOM 656 N N . GLY A 1 84 ? 30.547 2.187 -41.159 1.00 86.88 84 GLY A N 1
ATOM 657 C CA . GLY A 1 84 ? 31.320 3.408 -41.383 1.00 86.88 84 GLY A CA 1
ATOM 658 C C . GLY A 1 84 ? 32.827 3.192 -41.224 1.00 86.88 84 GLY A C 1
ATOM 659 O O . GLY A 1 84 ? 33.598 3.549 -42.110 1.00 86.88 84 GLY A O 1
ATOM 660 N N . ILE A 1 85 ? 33.266 2.533 -40.146 1.00 84.06 85 ILE A N 1
ATOM 661 C CA . ILE A 1 85 ? 34.689 2.223 -39.913 1.00 84.06 85 ILE A CA 1
ATOM 662 C C . ILE A 1 85 ? 35.257 1.289 -40.986 1.00 84.06 85 ILE A C 1
ATOM 664 O O . ILE A 1 85 ? 36.424 1.422 -41.379 1.00 84.06 85 ILE A O 1
ATOM 668 N N . ALA A 1 86 ? 34.456 0.349 -41.489 1.00 83.19 86 ALA A N 1
ATOM 669 C CA . ALA A 1 86 ? 34.873 -0.532 -42.574 1.00 83.19 86 ALA A CA 1
ATOM 670 C C . ALA A 1 86 ? 35.257 0.266 -43.834 1.00 83.19 86 ALA A C 1
ATOM 672 O O . ALA A 1 86 ? 36.269 -0.054 -44.457 1.00 83.19 86 ALA A O 1
ATOM 673 N N . LEU A 1 87 ? 34.538 1.356 -44.124 1.00 88.00 87 LEU A N 1
ATOM 674 C CA . LEU A 1 87 ? 34.751 2.225 -45.287 1.00 88.00 87 LEU A CA 1
ATOM 675 C C . LEU A 1 87 ? 35.946 3.188 -45.152 1.00 88.00 87 LEU A C 1
ATOM 677 O O . LEU A 1 87 ? 36.407 3.727 -46.156 1.00 88.00 87 LEU A O 1
ATOM 681 N N . ILE A 1 88 ? 36.487 3.401 -43.946 1.00 86.75 88 ILE A N 1
ATOM 682 C CA . ILE A 1 88 ? 37.635 4.300 -43.739 1.00 86.75 88 ILE A CA 1
ATOM 683 C C . ILE A 1 88 ? 38.918 3.651 -44.295 1.00 86.75 88 ILE A C 1
ATOM 685 O O . ILE A 1 88 ? 39.244 2.526 -43.900 1.00 86.75 88 ILE A O 1
ATOM 689 N N . PRO A 1 89 ? 39.709 4.334 -45.142 1.00 88.12 89 PRO A N 1
ATOM 690 C CA . PRO A 1 89 ? 40.993 3.832 -45.632 1.00 88.12 89 PRO A CA 1
ATOM 691 C C . PRO A 1 89 ? 42.087 3.980 -44.557 1.00 88.12 89 PRO A C 1
ATOM 693 O O . PRO A 1 89 ? 42.996 4.796 -44.665 1.00 88.12 89 PRO A O 1
ATOM 696 N N . ALA A 1 90 ? 41.982 3.200 -43.482 1.00 87.81 90 ALA A N 1
ATOM 697 C CA . ALA A 1 90 ? 42.950 3.132 -42.387 1.00 87.81 90 ALA A CA 1
ATOM 698 C C . ALA A 1 90 ? 43.417 1.689 -42.165 1.00 87.81 90 ALA A C 1
ATOM 700 O O . ALA A 1 90 ? 42.731 0.733 -42.536 1.00 87.81 90 ALA A O 1
ATOM 701 N N . SER A 1 91 ? 44.578 1.519 -41.531 1.00 91.00 91 SER A N 1
ATOM 702 C CA . SER A 1 91 ? 45.088 0.193 -41.196 1.00 91.00 91 SER A CA 1
ATOM 703 C C . SER A 1 91 ? 44.211 -0.479 -40.130 1.00 91.00 91 SER A C 1
ATOM 705 O O . SER A 1 91 ? 43.677 0.165 -39.224 1.00 91.00 91 SER A O 1
ATOM 707 N N . ILE A 1 92 ? 44.071 -1.803 -40.233 1.00 87.19 92 ILE A N 1
ATOM 708 C CA . ILE A 1 92 ? 43.311 -2.642 -39.291 1.00 87.19 92 ILE A CA 1
ATOM 709 C C . ILE A 1 92 ? 43.632 -2.339 -37.810 1.00 87.19 92 ILE A C 1
ATOM 711 O O . ILE A 1 92 ? 42.681 -2.184 -37.042 1.00 87.19 92 ILE A O 1
ATOM 715 N N . PRO A 1 93 ? 44.903 -2.187 -37.372 1.00 88.19 93 PRO A N 1
ATOM 716 C CA . PRO A 1 93 ? 45.192 -1.899 -35.964 1.00 88.19 93 PRO A CA 1
ATOM 717 C C . PRO A 1 93 ? 44.628 -0.554 -35.486 1.00 88.19 93 PRO A C 1
ATOM 719 O O . PRO A 1 93 ? 44.139 -0.469 -34.363 1.00 88.19 93 PRO A O 1
ATOM 722 N N . VAL A 1 94 ? 44.622 0.480 -36.335 1.00 87.25 94 VAL A N 1
ATOM 723 C CA . VAL A 1 94 ? 44.062 1.799 -35.989 1.00 87.25 94 VAL A CA 1
ATOM 724 C C . VAL A 1 94 ? 42.543 1.716 -35.826 1.00 87.25 94 VAL A C 1
ATOM 726 O O . VAL A 1 94 ? 41.987 2.291 -34.891 1.00 87.25 94 VAL A O 1
ATOM 729 N N . LYS A 1 95 ? 41.872 0.936 -36.683 1.00 85.25 95 LYS A N 1
ATOM 730 C CA . LYS A 1 95 ? 40.426 0.688 -36.578 1.00 85.25 95 LYS A CA 1
ATOM 731 C C . LYS A 1 95 ? 40.069 -0.040 -35.280 1.00 85.25 95 LYS A C 1
ATOM 733 O O . LYS A 1 95 ? 39.147 0.376 -34.583 1.00 85.25 95 LYS A O 1
ATOM 738 N N . LEU A 1 96 ? 40.816 -1.089 -34.929 1.00 86.31 96 LEU A N 1
ATOM 739 C CA . LEU A 1 96 ? 40.592 -1.854 -33.697 1.00 86.31 96 LEU A CA 1
ATOM 740 C C . LEU A 1 96 ? 40.827 -1.007 -32.438 1.00 86.31 96 LEU A C 1
ATOM 742 O O . LEU A 1 96 ? 40.036 -1.083 -31.500 1.00 86.31 96 LEU A O 1
ATOM 746 N N . ALA A 1 97 ? 41.860 -0.159 -32.437 1.00 88.38 97 ALA A N 1
ATOM 747 C CA . ALA A 1 97 ? 42.134 0.753 -31.328 1.00 88.38 97 ALA A CA 1
ATOM 748 C C . ALA A 1 97 ? 40.999 1.773 -31.119 1.00 88.38 97 ALA A C 1
ATOM 750 O O . ALA A 1 97 ? 40.579 2.000 -29.985 1.00 88.38 97 ALA A O 1
ATOM 751 N N . ALA A 1 98 ? 40.458 2.341 -32.203 1.00 85.25 98 ALA A N 1
ATOM 752 C CA . ALA A 1 98 ? 39.354 3.299 -32.135 1.00 85.25 98 ALA A CA 1
ATOM 753 C C . ALA A 1 98 ? 38.056 2.668 -31.599 1.00 85.25 98 ALA A C 1
ATOM 755 O O . ALA A 1 98 ? 37.406 3.243 -30.724 1.00 85.25 98 ALA A O 1
ATOM 756 N N . VAL A 1 99 ? 37.706 1.464 -32.069 1.00 87.12 99 VAL A N 1
ATOM 757 C CA . VAL A 1 99 ? 36.536 0.717 -31.569 1.00 87.12 99 VAL A CA 1
ATOM 758 C C . VAL A 1 99 ? 36.710 0.359 -30.094 1.00 87.12 99 VAL A C 1
ATOM 760 O O . VAL A 1 99 ? 35.788 0.553 -29.302 1.00 87.12 99 VAL A O 1
ATOM 763 N N . GLY A 1 100 ? 37.899 -0.114 -29.709 1.00 87.31 100 GLY A N 1
ATOM 764 C CA . GLY A 1 100 ? 38.213 -0.460 -28.324 1.00 87.31 100 GLY A CA 1
ATOM 765 C C . GLY A 1 100 ? 38.089 0.736 -27.378 1.00 87.31 100 GLY A C 1
ATOM 766 O O . GLY A 1 100 ? 37.420 0.632 -26.352 1.00 87.31 100 GLY A O 1
ATOM 767 N N . ALA A 1 101 ? 38.666 1.886 -27.741 1.00 89.19 101 ALA A N 1
ATOM 768 C CA . ALA A 1 101 ? 38.600 3.104 -26.932 1.00 89.19 101 ALA A CA 1
ATOM 769 C C . ALA A 1 101 ? 37.158 3.611 -26.758 1.00 89.19 101 ALA A C 1
ATOM 771 O O . ALA A 1 101 ? 36.747 3.938 -25.642 1.00 89.19 101 ALA A O 1
ATOM 772 N N . LEU A 1 102 ? 36.368 3.622 -27.838 1.00 86.50 102 LEU A N 1
ATOM 773 C CA . LEU A 1 102 ? 34.973 4.060 -27.784 1.00 86.50 102 LEU A CA 1
ATOM 774 C C . LEU A 1 102 ? 34.099 3.096 -26.964 1.00 86.50 102 LEU A C 1
ATOM 776 O O . LEU A 1 102 ? 33.260 3.544 -26.181 1.00 86.50 102 LEU A O 1
ATOM 780 N N . GLY A 1 103 ? 34.319 1.783 -27.084 1.00 87.25 103 GLY A N 1
ATOM 781 C CA . GLY A 1 103 ? 33.622 0.765 -26.290 1.00 87.25 103 GLY A CA 1
ATOM 782 C C . GLY A 1 103 ? 33.908 0.881 -24.788 1.00 87.25 103 GLY A C 1
ATOM 783 O O . GLY A 1 103 ? 32.999 0.781 -23.962 1.00 87.25 103 GLY A O 1
ATOM 784 N N . LEU A 1 104 ? 35.159 1.159 -24.418 1.00 90.44 104 LEU A N 1
ATOM 785 C CA . LEU A 1 104 ? 35.561 1.338 -23.020 1.00 90.44 104 LEU A CA 1
ATOM 786 C C . LEU A 1 104 ? 34.935 2.604 -22.414 1.00 90.44 104 LEU A C 1
ATOM 788 O O . LEU A 1 104 ? 34.356 2.549 -21.328 1.00 90.44 104 LEU A O 1
ATOM 792 N N . LEU A 1 105 ? 34.981 3.720 -23.148 1.00 88.56 105 LEU A N 1
ATOM 793 C CA . LEU A 1 105 ? 34.393 4.993 -22.727 1.00 88.56 105 LEU A CA 1
ATOM 794 C C . LEU A 1 105 ? 32.868 4.901 -22.570 1.00 88.56 105 LEU A C 1
ATOM 796 O O . LEU A 1 105 ? 32.324 5.334 -21.557 1.00 88.56 105 LEU A O 1
ATOM 800 N N . THR A 1 106 ? 32.176 4.303 -23.543 1.00 83.56 106 THR A N 1
ATOM 801 C CA . THR A 1 106 ? 30.715 4.121 -23.486 1.00 83.56 106 THR A CA 1
ATOM 802 C C . THR A 1 106 ? 30.298 3.215 -22.330 1.00 83.56 106 THR A C 1
ATOM 804 O O . THR A 1 106 ? 29.357 3.547 -21.613 1.00 83.56 106 THR A O 1
ATOM 807 N N . THR A 1 107 ? 31.032 2.128 -22.073 1.00 83.69 107 THR A N 1
ATOM 808 C CA . THR A 1 107 ? 30.774 1.243 -20.923 1.00 83.69 107 THR A CA 1
ATOM 809 C C . THR A 1 107 ? 30.960 1.972 -19.589 1.00 83.69 107 THR A C 1
ATOM 811 O O . THR A 1 107 ? 30.165 1.783 -18.666 1.00 83.69 107 THR A O 1
ATOM 814 N N . LEU A 1 108 ? 31.988 2.821 -19.477 1.00 87.00 108 LEU A N 1
ATOM 815 C CA . LEU A 1 108 ? 32.244 3.623 -18.279 1.00 87.00 108 LEU A CA 1
ATOM 816 C C . LEU A 1 108 ? 31.112 4.632 -18.030 1.00 87.00 108 LEU A C 1
ATOM 818 O O . LEU A 1 108 ? 30.580 4.687 -16.922 1.00 87.00 108 LEU A O 1
ATOM 822 N N . LEU A 1 109 ? 30.706 5.375 -19.066 1.00 83.31 109 LEU A N 1
ATOM 823 C CA . LEU A 1 109 ? 29.602 6.338 -18.990 1.00 83.31 109 LEU A CA 1
ATOM 824 C C . LEU A 1 109 ? 28.267 5.657 -18.668 1.00 83.31 109 LEU A C 1
ATOM 826 O O . LEU A 1 109 ? 27.518 6.156 -17.834 1.00 83.31 109 LEU A O 1
ATOM 830 N N . TYR A 1 110 ? 27.991 4.495 -19.266 1.00 81.00 110 TYR A N 1
ATOM 831 C CA . TYR A 1 110 ? 26.783 3.721 -18.980 1.00 81.00 110 TYR A CA 1
ATOM 832 C C . TYR A 1 110 ? 26.738 3.253 -17.523 1.00 81.00 110 TYR A C 1
ATOM 834 O O . TYR A 1 110 ? 25.720 3.416 -16.852 1.00 81.00 110 TYR A O 1
ATOM 842 N N . LYS A 1 111 ? 27.852 2.719 -16.998 1.00 79.88 111 LYS A N 1
ATOM 843 C CA . LYS A 1 111 ? 27.936 2.319 -15.586 1.00 79.88 111 LYS A CA 1
ATOM 844 C C . LYS A 1 111 ? 27.720 3.498 -14.639 1.00 79.88 111 LYS A C 1
ATOM 846 O O . LYS A 1 111 ? 27.013 3.323 -13.654 1.00 79.88 111 LYS A O 1
ATOM 851 N N . LEU A 1 112 ? 28.290 4.666 -14.944 1.00 80.12 112 LEU A N 1
ATOM 852 C CA . LEU A 1 112 ? 28.085 5.900 -14.177 1.00 80.12 112 LEU A CA 1
ATOM 853 C C . LEU A 1 112 ? 26.620 6.362 -14.212 1.00 80.12 112 LEU A C 1
ATOM 855 O O . LEU A 1 112 ? 26.049 6.647 -13.165 1.00 80.12 112 LEU A O 1
ATOM 859 N N . ALA A 1 113 ? 25.993 6.383 -15.391 1.00 73.00 113 ALA A N 1
ATOM 860 C CA . ALA A 1 113 ? 24.621 6.863 -15.566 1.00 73.00 113 ALA A CA 1
ATOM 861 C C . ALA A 1 113 ? 23.561 5.941 -14.933 1.00 73.00 113 ALA A C 1
ATOM 863 O O . ALA A 1 113 ? 22.554 6.421 -14.416 1.00 73.00 113 ALA A O 1
ATOM 864 N N . ASN A 1 114 ? 23.790 4.623 -14.942 1.00 67.81 114 ASN A N 1
ATOM 865 C CA . ASN A 1 114 ? 22.868 3.637 -14.363 1.00 67.81 114 ASN A CA 1
ATOM 866 C C . ASN A 1 114 ? 23.168 3.278 -12.902 1.00 67.81 114 ASN A C 1
ATOM 868 O O . ASN A 1 114 ? 22.515 2.405 -12.323 1.00 67.81 114 ASN A O 1
ATOM 872 N N . GLN A 1 115 ? 24.123 3.949 -12.262 1.00 65.44 115 GLN A N 1
ATOM 873 C CA . GLN A 1 115 ? 24.351 3.803 -10.833 1.00 65.44 115 GLN A CA 1
ATOM 874 C C . GLN A 1 115 ? 23.337 4.652 -10.056 1.00 65.44 115 GLN A C 1
ATOM 876 O O . GLN A 1 115 ? 23.646 5.739 -9.584 1.00 65.44 115 GLN A O 1
ATOM 881 N N . ARG A 1 116 ? 22.106 4.150 -9.912 1.00 56.28 116 ARG A N 1
ATOM 882 C CA . ARG A 1 116 ? 21.121 4.752 -9.005 1.00 56.28 116 ARG A CA 1
ATOM 883 C C . ARG A 1 116 ? 21.321 4.223 -7.586 1.00 56.28 116 ARG A C 1
ATOM 885 O O . ARG A 1 116 ? 21.389 3.013 -7.376 1.00 56.28 116 ARG A O 1
ATOM 892 N N . VAL A 1 117 ? 21.414 5.134 -6.621 1.00 52.69 117 VAL A N 1
ATOM 893 C CA . VAL A 1 117 ? 21.229 4.833 -5.198 1.00 52.69 117 VAL A CA 1
ATOM 894 C C . VAL A 1 117 ? 19.763 5.116 -4.914 1.00 52.69 117 VAL A C 1
ATOM 896 O O . VAL A 1 117 ? 19.356 6.272 -4.868 1.00 52.69 117 VAL A O 1
ATOM 899 N N . VAL A 1 118 ? 18.959 4.063 -4.816 1.00 47.69 118 VAL A N 1
ATOM 900 C CA . VAL A 1 118 ? 17.584 4.195 -4.334 1.00 47.69 118 VAL A CA 1
ATOM 901 C C . VAL A 1 118 ? 17.682 4.263 -2.816 1.00 47.69 118 VAL A C 1
ATOM 903 O O . VAL A 1 118 ? 18.052 3.278 -2.176 1.00 47.69 118 VAL A O 1
ATOM 906 N N . LEU A 1 119 ? 17.432 5.441 -2.248 1.00 47.78 119 LEU A N 1
ATOM 907 C CA . LEU A 1 119 ? 17.078 5.528 -0.836 1.00 47.78 119 LEU A CA 1
ATOM 908 C C . LEU A 1 119 ? 15.695 4.879 -0.706 1.00 47.78 119 LEU A C 1
ATOM 910 O O . LEU A 1 119 ? 14.820 5.225 -1.496 1.00 47.78 119 LEU A O 1
ATOM 914 N N . PRO A 1 120 ? 15.498 3.904 0.197 1.00 43.91 120 PRO A N 1
ATOM 915 C CA . PRO A 1 120 ? 14.177 3.328 0.396 1.00 43.91 120 PRO A CA 1
ATOM 916 C C . PRO A 1 120 ? 13.195 4.446 0.762 1.00 43.91 120 PRO A C 1
ATOM 918 O O . PRO A 1 120 ? 13.495 5.249 1.645 1.00 43.91 120 PRO A O 1
ATOM 921 N N . ASP A 1 121 ? 12.028 4.463 0.115 1.00 51.59 121 ASP A N 1
ATOM 922 C CA . ASP A 1 121 ? 10.969 5.475 0.292 1.00 51.59 121 ASP A CA 1
ATOM 923 C C . ASP A 1 121 ? 10.403 5.542 1.726 1.00 51.59 121 ASP A C 1
ATOM 925 O O . ASP A 1 121 ? 9.623 6.425 2.064 1.00 51.59 121 ASP A O 1
ATOM 929 N N . ALA A 1 122 ? 10.839 4.643 2.608 1.00 45.78 122 ALA A N 1
ATOM 930 C CA . ALA A 1 122 ? 10.546 4.662 4.029 1.00 45.78 122 ALA A CA 1
ATOM 931 C C . ALA A 1 122 ? 11.850 4.678 4.836 1.00 45.78 122 ALA A C 1
ATOM 933 O O . ALA A 1 122 ? 12.270 3.668 5.404 1.00 45.78 122 ALA A O 1
ATOM 934 N N . PHE A 1 123 ? 12.485 5.844 4.923 1.00 40.34 123 PHE A N 1
ATOM 935 C CA . PHE A 1 123 ? 13.149 6.189 6.173 1.00 40.34 123 PHE A CA 1
ATOM 936 C C . PHE A 1 123 ? 12.046 6.761 7.070 1.00 40.34 123 PHE A C 1
ATOM 938 O O . PHE A 1 123 ? 11.593 7.872 6.796 1.00 40.34 123 PHE A O 1
ATOM 945 N N . PRO A 1 124 ? 11.554 6.049 8.103 1.00 41.34 124 PRO A N 1
ATOM 946 C CA . PRO A 1 124 ? 10.866 6.737 9.179 1.00 41.34 124 PRO A CA 1
ATOM 947 C C . PRO A 1 124 ? 11.906 7.688 9.767 1.00 41.34 124 PRO A C 1
ATOM 949 O O . PRO A 1 124 ? 12.815 7.268 10.487 1.00 41.34 124 PRO A O 1
ATOM 952 N N . LEU A 1 125 ? 11.845 8.960 9.370 1.00 44.53 125 LEU A N 1
ATOM 953 C CA . LEU A 1 125 ? 12.556 9.988 10.103 1.00 44.53 125 LEU A CA 1
ATOM 954 C C . LEU A 1 125 ? 12.060 9.863 11.547 1.00 44.53 125 LEU A C 1
ATOM 956 O O . LEU A 1 125 ? 10.850 9.691 11.743 1.00 44.53 125 LEU A O 1
ATOM 960 N N . PRO A 1 126 ? 12.962 9.866 12.545 1.00 43.28 126 PRO A N 1
ATOM 961 C CA . PRO A 1 126 ? 12.544 9.954 13.933 1.00 43.28 126 PRO A CA 1
ATOM 962 C C . PRO A 1 126 ? 11.536 11.094 14.013 1.00 43.28 126 PRO A C 1
ATOM 964 O O . PRO A 1 126 ? 11.849 12.198 13.561 1.00 43.28 126 PRO A O 1
ATOM 967 N N . VAL A 1 127 ? 10.319 10.810 14.485 1.00 50.41 127 VAL A N 1
ATOM 968 C CA . VAL A 1 127 ? 9.348 11.866 14.778 1.00 50.41 127 VAL A CA 1
ATOM 969 C C . VAL A 1 127 ? 10.104 12.835 15.684 1.00 50.41 127 VAL A C 1
ATOM 971 O O . VAL A 1 127 ? 10.599 12.373 16.716 1.00 50.41 127 VAL A O 1
ATOM 974 N N . PRO A 1 128 ? 10.321 14.100 15.276 1.00 52.16 128 PRO A N 1
ATOM 975 C CA . PRO A 1 128 ? 11.013 15.040 16.138 1.00 52.16 128 PRO A CA 1
ATOM 976 C C . PRO A 1 128 ? 10.251 15.058 17.458 1.00 52.16 128 PRO A C 1
ATOM 978 O O . PRO A 1 128 ? 9.028 15.217 17.460 1.00 52.16 128 PRO A O 1
ATOM 981 N N . GLU A 1 129 ? 10.957 14.778 18.557 1.00 48.16 129 GLU A N 1
ATOM 982 C CA . GLU A 1 129 ? 10.370 14.875 19.888 1.00 48.16 129 GLU A CA 1
ATOM 983 C C . GLU A 1 129 ? 9.736 16.267 19.989 1.00 48.16 129 GLU A C 1
ATOM 985 O O . GLU A 1 129 ? 10.398 17.244 19.624 1.00 48.16 129 GLU A O 1
ATOM 990 N N . PRO A 1 130 ? 8.452 16.375 20.377 1.00 49.66 130 PRO A N 1
ATOM 991 C CA . PRO A 1 130 ? 7.807 17.671 20.470 1.00 49.66 130 PRO A CA 1
ATOM 992 C C . PRO A 1 130 ? 8.621 18.529 21.434 1.00 49.66 130 PRO A C 1
ATOM 994 O O . PRO A 1 130 ? 8.808 18.161 22.597 1.00 49.66 130 PRO A O 1
ATOM 997 N N . GLU A 1 131 ? 9.148 19.646 20.930 1.00 50.00 131 GLU A N 1
ATOM 998 C CA . GLU A 1 131 ? 9.848 20.610 21.768 1.00 50.00 131 GLU A CA 1
ATOM 999 C C . GLU A 1 131 ? 8.898 21.048 22.896 1.00 50.00 131 GLU A C 1
ATOM 1001 O O . GLU A 1 131 ? 7.707 21.256 22.636 1.00 50.00 131 GLU A O 1
ATOM 1006 N N . PRO A 1 132 ? 9.373 21.157 24.151 1.00 44.31 132 PRO A N 1
ATOM 1007 C CA . PRO A 1 132 ? 8.519 21.537 25.265 1.00 44.31 132 PRO A CA 1
ATOM 1008 C C . PRO A 1 132 ? 7.902 22.910 24.998 1.00 44.31 132 PRO A C 1
ATOM 1010 O O . PRO A 1 132 ? 8.594 23.926 24.997 1.00 44.31 132 PRO A O 1
ATOM 1013 N N . VAL A 1 133 ? 6.592 22.937 24.762 1.00 54.06 133 VAL A N 1
ATOM 1014 C CA . VAL A 1 133 ? 5.840 24.182 24.627 1.00 54.06 133 VAL A CA 1
ATOM 1015 C C . VAL A 1 133 ? 5.753 24.807 26.016 1.00 54.06 133 VAL A C 1
ATOM 1017 O O . VAL A 1 133 ? 5.065 24.292 26.899 1.00 54.06 133 VAL A O 1
ATOM 1020 N N . GLU A 1 134 ? 6.481 25.902 26.230 1.00 46.41 134 GLU A N 1
ATOM 1021 C CA . GLU A 1 134 ? 6.286 26.745 27.407 1.00 46.41 134 GLU A CA 1
ATOM 1022 C C . GLU A 1 134 ? 4.846 27.292 27.389 1.00 46.41 134 GLU A C 1
ATOM 1024 O O . GLU A 1 134 ? 4.404 27.810 26.357 1.00 46.41 134 GLU A O 1
ATOM 1029 N N . PRO A 1 135 ? 4.077 27.177 28.487 1.00 39.19 135 PRO A N 1
ATOM 1030 C CA . PRO A 1 135 ? 2.689 27.614 28.495 1.00 39.19 135 PRO A CA 1
ATOM 1031 C C . PRO A 1 135 ? 2.609 29.138 28.344 1.00 39.19 135 PRO A C 1
ATOM 1033 O O . PRO A 1 135 ? 3.108 29.895 29.180 1.00 39.19 135 PRO A O 1
ATOM 1036 N N . ALA A 1 136 ? 1.953 29.583 27.271 1.00 39.94 136 ALA A N 1
ATOM 1037 C CA . ALA A 1 136 ? 1.588 30.979 27.081 1.00 39.94 136 ALA A CA 1
ATOM 1038 C C . ALA A 1 136 ? 0.528 31.400 28.124 1.00 39.94 136 ALA A C 1
ATOM 1040 O O . ALA A 1 136 ? -0.346 30.601 28.469 1.00 39.94 136 ALA A O 1
ATOM 1041 N N . PRO A 1 137 ? 0.596 32.639 28.644 1.00 38.50 137 PRO A N 1
ATOM 1042 C CA . PRO A 1 137 ? -0.240 33.084 29.753 1.00 38.50 137 PRO A CA 1
ATOM 1043 C C . PRO A 1 137 ? -1.717 33.215 29.364 1.00 38.50 137 PRO A C 1
ATOM 1045 O O . PRO A 1 137 ? -2.056 33.751 28.308 1.00 38.50 137 PRO A O 1
ATOM 1048 N N . GLU A 1 138 ? -2.578 32.758 30.278 1.00 40.59 138 GLU A N 1
ATOM 1049 C CA . GLU A 1 138 ? -4.039 32.822 30.215 1.00 40.59 138 GLU A CA 1
ATOM 1050 C C . GLU A 1 138 ? -4.536 34.234 29.873 1.00 40.59 138 GLU A C 1
ATOM 1052 O O . GLU A 1 138 ? -4.312 35.198 30.612 1.00 40.59 138 GLU A O 1
ATOM 1057 N N . ALA A 1 139 ? -5.259 34.350 28.757 1.00 33.44 139 ALA A N 1
ATOM 1058 C CA . ALA A 1 139 ? -6.007 35.547 28.408 1.00 33.44 139 ALA A CA 1
ATOM 1059 C C . ALA A 1 139 ? -7.458 35.410 28.889 1.00 33.44 139 ALA A C 1
ATOM 1061 O O . ALA A 1 139 ? -8.145 34.425 28.630 1.00 33.44 139 ALA A O 1
ATOM 1062 N N . ALA A 1 140 ? -7.888 36.431 29.621 1.00 29.72 140 ALA A N 1
ATOM 1063 C CA . ALA A 1 140 ? -9.139 36.519 30.351 1.00 29.72 140 ALA A CA 1
ATOM 1064 C C . ALA A 1 140 ? -10.404 36.415 29.477 1.00 29.72 140 ALA A C 1
ATOM 1066 O O . ALA A 1 140 ? -10.483 36.956 28.376 1.00 29.72 140 ALA A O 1
ATOM 1067 N N . ALA A 1 141 ? -11.432 35.795 30.057 1.00 32.31 141 ALA A N 1
ATOM 1068 C CA . ALA A 1 141 ? -12.800 35.730 29.554 1.00 32.31 141 ALA A CA 1
ATOM 1069 C C . ALA A 1 141 ? -13.487 37.103 29.475 1.00 32.31 141 ALA A C 1
ATOM 1071 O O . ALA A 1 141 ? -13.303 37.907 30.387 1.00 32.31 141 ALA A O 1
ATOM 1072 N N . GLN A 1 142 ? -14.386 37.293 28.493 1.00 31.72 142 GLN A N 1
ATOM 1073 C CA . GLN A 1 142 ? -15.587 38.148 28.587 1.00 31.72 142 GLN A CA 1
ATOM 1074 C C . GLN A 1 142 ? -16.733 37.651 27.663 1.00 31.72 142 GLN A C 1
ATOM 1076 O O . GLN A 1 142 ? -16.463 36.903 26.727 1.00 31.72 142 GLN A O 1
ATOM 1081 N N . PRO A 1 143 ? -18.009 38.008 27.947 1.00 36.12 143 PRO A N 1
ATOM 1082 C CA . PRO A 1 143 ? -19.163 37.132 27.719 1.00 36.12 143 PRO A CA 1
ATOM 1083 C C . PRO A 1 143 ? -20.209 37.639 26.703 1.00 36.12 143 PRO A C 1
ATOM 1085 O O . PRO A 1 143 ? -20.359 38.840 26.492 1.00 36.12 143 PRO A O 1
ATOM 1088 N N . GLY A 1 144 ? -21.062 36.710 26.247 1.00 26.52 144 GLY A N 1
ATOM 1089 C CA . GLY A 1 144 ? -22.499 36.955 26.050 1.00 26.52 144 GLY A CA 1
ATOM 1090 C C . GLY A 1 144 ? -23.058 36.791 24.631 1.00 26.52 144 GLY A C 1
ATOM 1091 O O . GLY A 1 144 ? -22.699 37.546 23.738 1.00 26.52 144 GLY A O 1
ATOM 1092 N N . ALA A 1 145 ? -24.024 35.879 24.461 1.00 26.72 145 ALA A N 1
ATOM 1093 C CA . ALA A 1 145 ? -25.422 36.178 24.099 1.00 26.72 145 ALA A CA 1
ATOM 1094 C C . ALA A 1 145 ? -26.196 34.875 23.807 1.00 26.72 145 ALA A C 1
ATOM 1096 O O . ALA A 1 145 ? -25.693 33.965 23.158 1.00 26.72 145 ALA A O 1
ATOM 1097 N N . ALA A 1 146 ? -27.419 34.798 24.327 1.00 26.36 146 ALA A N 1
ATOM 1098 C CA . ALA A 1 146 ? -28.298 33.635 24.308 1.00 26.36 146 ALA A CA 1
ATOM 1099 C C . ALA A 1 146 ? -29.200 33.573 23.062 1.00 26.36 146 ALA A C 1
ATOM 1101 O O . ALA A 1 146 ? -29.616 34.617 22.563 1.00 26.36 146 ALA A O 1
ATOM 1102 N N . ALA A 1 147 ? -29.599 32.357 22.667 1.00 28.61 147 ALA A N 1
ATOM 1103 C CA . ALA A 1 147 ? -30.920 32.068 22.102 1.00 28.61 147 ALA A CA 1
ATOM 1104 C C . ALA A 1 147 ? -31.271 30.568 22.255 1.00 28.61 147 ALA A C 1
ATOM 1106 O O . ALA A 1 147 ? -30.571 29.694 21.751 1.00 28.61 147 ALA A O 1
ATOM 1107 N N . GLU A 1 148 ? -32.354 30.319 22.993 1.00 26.06 148 GLU A N 1
ATOM 1108 C CA . GLU A 1 148 ? -33.176 29.096 23.108 1.00 26.06 148 GLU A CA 1
ATOM 1109 C C . GLU A 1 148 ? -33.858 28.748 21.762 1.00 26.06 148 GLU A C 1
ATOM 1111 O O . GLU A 1 148 ? -33.954 29.618 20.902 1.00 26.06 148 GLU A O 1
ATOM 1116 N N . ALA A 1 149 ? -34.470 27.595 21.476 1.00 27.38 149 ALA A N 1
ATOM 1117 C CA . ALA A 1 149 ? -34.568 26.233 22.013 1.00 27.38 149 ALA A CA 1
ATOM 1118 C C . ALA A 1 149 ? -35.357 25.417 20.957 1.00 27.38 149 ALA A C 1
ATOM 1120 O O . ALA A 1 149 ? -36.190 25.999 20.270 1.00 27.38 149 ALA A O 1
ATOM 1121 N N . ASP A 1 150 ? -35.167 24.097 20.864 1.00 27.80 150 ASP A N 1
ATOM 1122 C CA . ASP A 1 150 ? -36.291 23.142 20.810 1.00 27.80 150 ASP A CA 1
ATOM 1123 C C . ASP A 1 150 ? -35.802 21.697 21.009 1.00 27.80 150 ASP A C 1
ATOM 1125 O O . ASP A 1 150 ? -34.703 21.323 20.599 1.00 27.80 150 ASP A O 1
ATOM 1129 N N . ALA A 1 151 ? -36.595 20.901 21.726 1.00 27.52 151 ALA A N 1
ATOM 1130 C CA . ALA A 1 151 ? -36.152 19.697 22.427 1.00 27.52 151 ALA A CA 1
ATOM 1131 C C . ALA A 1 151 ? -36.663 18.376 21.817 1.00 27.52 151 ALA A C 1
ATOM 1133 O O . ALA A 1 151 ? -37.841 18.273 21.484 1.00 27.52 151 ALA A O 1
ATOM 1134 N N . ALA A 1 152 ? -35.786 17.352 21.812 1.00 26.77 152 ALA A N 1
ATOM 1135 C CA . ALA A 1 152 ? -35.983 15.926 22.190 1.00 26.77 152 ALA A CA 1
ATOM 1136 C C . ALA A 1 152 ? -35.193 14.946 21.278 1.00 26.77 152 ALA A C 1
ATOM 1138 O O . ALA A 1 152 ? -35.059 15.234 20.093 1.00 26.77 152 ALA A O 1
ATOM 1139 N N . PRO A 1 153 ? -34.773 13.734 21.726 1.00 36.47 153 PRO A N 1
ATOM 1140 C CA . PRO A 1 153 ? -34.594 13.200 23.080 1.00 36.47 153 PRO A CA 1
ATOM 1141 C C . PRO A 1 153 ? -33.102 12.971 23.437 1.00 36.47 153 PRO A C 1
ATOM 1143 O O . PRO A 1 153 ? -32.225 12.915 22.581 1.00 36.47 153 PRO A O 1
ATOM 1146 N N . ALA A 1 154 ? -32.817 12.833 24.734 1.00 35.06 154 ALA A N 1
ATOM 1147 C CA . ALA A 1 154 ? -31.473 12.820 25.312 1.00 35.06 154 ALA A CA 1
ATOM 1148 C C . ALA A 1 154 ? -30.554 11.693 24.787 1.00 35.06 154 ALA A C 1
ATOM 1150 O O . ALA A 1 154 ? -30.709 10.527 25.160 1.00 35.06 154 ALA A O 1
ATOM 1151 N N . LYS A 1 155 ? -29.539 12.067 24.000 1.00 29.11 155 LYS A N 1
ATOM 1152 C CA . LYS A 1 155 ? -28.305 11.293 23.815 1.00 29.11 155 LYS A CA 1
ATOM 1153 C C . LYS A 1 155 ? -27.294 11.726 24.882 1.00 29.11 155 LYS A C 1
ATOM 1155 O O . LYS A 1 155 ? -27.251 12.888 25.282 1.00 29.11 155 LYS A O 1
ATOM 1160 N N . LYS A 1 156 ? -26.540 10.771 25.431 1.00 33.19 156 LYS A N 1
ATOM 1161 C CA . LYS A 1 156 ? -25.545 11.045 26.476 1.00 33.19 156 LYS A CA 1
ATOM 1162 C C . LYS A 1 156 ? -24.377 11.808 25.844 1.00 33.19 156 LYS A C 1
ATOM 1164 O O . LYS A 1 156 ? -23.647 11.226 25.050 1.00 33.19 156 LYS A O 1
ATOM 1169 N N . ARG A 1 157 ? -24.231 13.085 26.207 1.00 32.00 157 ARG A N 1
ATOM 1170 C CA . ARG A 1 157 ? -23.105 13.951 25.832 1.00 32.00 157 ARG A CA 1
ATOM 1171 C C . ARG A 1 157 ? -21.785 13.267 26.213 1.00 32.00 157 ARG A C 1
ATOM 1173 O O . ARG A 1 157 ? -21.656 12.813 27.352 1.00 32.00 157 ARG A O 1
ATOM 1180 N N . GLY A 1 158 ? -20.847 13.172 25.267 1.00 37.81 158 GLY A N 1
ATOM 1181 C CA . GLY A 1 158 ? -19.499 12.663 25.523 1.00 37.81 158 GLY A CA 1
ATOM 1182 C C . GLY A 1 158 ? -18.855 13.448 26.662 1.00 37.81 158 GLY A C 1
ATOM 1183 O O . GLY A 1 158 ? -18.927 14.676 26.702 1.00 37.81 158 GLY A O 1
ATOM 1184 N N . THR A 1 159 ? -18.302 12.746 27.645 1.00 36.88 159 THR A N 1
ATOM 1185 C CA . THR A 1 159 ? -17.668 13.397 28.792 1.00 36.88 159 THR A CA 1
ATOM 1186 C C . THR A 1 159 ? -16.331 13.984 28.329 1.00 36.88 159 THR A C 1
ATOM 1188 O O . THR A 1 159 ? -15.512 13.222 27.814 1.00 36.88 159 THR A O 1
ATOM 1191 N N . PRO A 1 160 ? -16.061 15.288 28.513 1.00 36.34 160 PRO A N 1
ATOM 1192 C CA . PRO A 1 160 ? -14.715 15.817 28.348 1.00 36.34 160 PRO A CA 1
ATOM 1193 C C . PRO A 1 160 ? -13.850 15.240 29.470 1.00 36.34 160 PRO A C 1
ATOM 1195 O O . PRO A 1 160 ? -14.113 15.458 30.655 1.00 36.34 160 PRO A O 1
ATOM 1198 N N . VAL A 1 161 ? -12.862 14.432 29.101 1.00 42.12 161 VAL A N 1
ATOM 1199 C CA . VAL A 1 161 ? -11.977 13.754 30.046 1.00 42.12 161 VAL A CA 1
ATOM 1200 C C . VAL A 1 161 ? -10.549 14.219 29.780 1.00 42.12 161 VAL A C 1
ATOM 1202 O O . VAL A 1 161 ? -9.926 13.828 28.799 1.00 42.12 161 VAL A O 1
ATOM 1205 N N . THR A 1 162 ? -10.006 15.028 30.688 1.00 39.28 162 THR A N 1
ATOM 1206 C CA . THR A 1 162 ? -8.562 15.240 30.833 1.00 39.28 162 THR A CA 1
ATOM 1207 C C . THR A 1 162 ? -7.972 14.049 31.584 1.00 39.28 162 THR A C 1
ATOM 1209 O O . THR A 1 162 ? -7.792 14.081 32.799 1.00 39.28 162 THR A O 1
ATOM 1212 N N . VAL A 1 163 ? -7.716 12.952 30.873 1.00 34.97 163 VAL A N 1
ATOM 1213 C CA . VAL A 1 163 ? -6.965 11.813 31.418 1.00 34.97 163 VAL A CA 1
ATOM 1214 C C . VAL A 1 163 ? -5.759 11.562 30.531 1.00 34.97 163 VAL A C 1
ATOM 1216 O O . VAL A 1 163 ? -5.876 11.375 29.322 1.00 34.97 163 VAL A O 1
ATOM 1219 N N . GLU A 1 164 ? -4.593 11.589 31.172 1.00 44.00 164 GLU A N 1
ATOM 1220 C CA . GLU A 1 164 ? -3.302 11.221 30.606 1.00 44.00 164 GLU A CA 1
ATOM 1221 C C . GLU A 1 164 ? -3.405 9.884 29.860 1.00 44.00 164 GLU A C 1
ATOM 1223 O O . GLU A 1 164 ? -3.913 8.887 30.375 1.00 44.00 164 GLU A O 1
ATOM 1228 N N . ILE A 1 165 ? -2.947 9.897 28.612 1.00 39.03 165 ILE A N 1
ATOM 1229 C CA . ILE A 1 165 ? -3.098 8.818 27.639 1.00 39.03 165 ILE A CA 1
ATOM 1230 C C . ILE A 1 165 ? -2.150 7.665 28.011 1.00 39.03 165 ILE A C 1
ATOM 1232 O O . ILE A 1 165 ? -0.937 7.859 27.966 1.00 39.03 165 ILE A O 1
ATOM 1236 N N . PRO A 1 166 ? -2.632 6.446 28.311 1.00 42.56 166 PRO A N 1
ATOM 1237 C CA . PRO A 1 166 ? -1.757 5.284 28.328 1.00 42.56 166 PRO A CA 1
ATOM 1238 C C . PRO A 1 166 ? -1.422 4.864 26.887 1.00 42.56 166 PRO A C 1
ATOM 1240 O O . PRO A 1 166 ? -2.309 4.521 26.106 1.00 42.56 166 PRO A O 1
ATOM 1243 N N . ASP A 1 167 ? -0.128 4.808 26.560 1.00 48.66 167 ASP A N 1
ATOM 1244 C CA . ASP A 1 167 ? 0.442 4.348 25.274 1.00 48.66 167 ASP A CA 1
ATOM 1245 C C . ASP A 1 167 ? 0.171 2.864 24.942 1.00 48.66 167 ASP A C 1
ATOM 1247 O O . ASP A 1 167 ? 0.659 2.320 23.948 1.00 48.66 167 ASP A O 1
ATOM 1251 N N . VAL A 1 168 ? -0.608 2.170 25.773 1.00 40.69 168 VAL A N 1
ATOM 1252 C CA . VAL A 1 168 ? -0.868 0.737 25.654 1.00 40.69 168 VAL A CA 1
ATOM 1253 C C . VAL A 1 168 ? -2.367 0.498 25.554 1.00 40.69 168 VAL A C 1
ATOM 1255 O O . VAL A 1 168 ? -3.089 0.502 26.548 1.00 40.69 168 VAL A O 1
ATOM 1258 N N . ILE A 1 169 ? -2.826 0.222 24.332 1.00 50.28 169 ILE A N 1
ATOM 1259 C CA . ILE A 1 169 ? -4.150 -0.354 24.085 1.00 50.28 169 ILE A CA 1
ATOM 1260 C C . ILE A 1 169 ? -4.174 -1.744 24.754 1.00 50.28 169 ILE A C 1
ATOM 1262 O O . ILE A 1 169 ? -3.345 -2.592 24.400 1.00 50.28 169 ILE A O 1
ATOM 1266 N N . PRO A 1 170 ? -5.073 -2.007 25.721 1.00 42.25 170 PRO A N 1
ATOM 1267 C CA . PRO A 1 170 ? -5.125 -3.293 26.405 1.00 42.25 170 PRO A CA 1
ATOM 1268 C C . PRO A 1 170 ? -5.506 -4.439 25.443 1.00 42.25 170 PRO A C 1
ATOM 1270 O O . PRO A 1 170 ? -6.170 -4.205 24.427 1.00 42.25 170 PRO A O 1
ATOM 1273 N N . PRO A 1 171 ? -5.090 -5.689 25.735 1.00 43.78 171 PRO A N 1
ATOM 1274 C CA . PRO A 1 171 ? -5.408 -6.854 24.914 1.00 43.78 171 PRO A CA 1
ATOM 1275 C C . PRO A 1 171 ? -6.921 -7.039 24.750 1.00 43.78 171 PRO A C 1
ATOM 1277 O O . PRO A 1 171 ? -7.681 -6.911 25.707 1.00 43.78 171 PRO A O 1
ATOM 1280 N N . LEU A 1 172 ? -7.344 -7.362 23.527 1.00 49.25 172 LEU A N 1
ATOM 1281 C CA . LEU A 1 172 ? -8.740 -7.575 23.147 1.00 49.25 172 LEU A CA 1
ATOM 1282 C C . LEU A 1 172 ? -9.284 -8.888 23.738 1.00 49.25 172 LEU A C 1
ATOM 1284 O O . LEU A 1 172 ? -9.322 -9.913 23.065 1.00 49.25 172 LEU A O 1
ATOM 1288 N N . GLU A 1 173 ? -9.728 -8.843 24.989 1.00 46.69 173 GLU A N 1
ATOM 1289 C CA . GLU A 1 173 ? -10.685 -9.795 25.568 1.00 46.69 173 GLU A CA 1
ATOM 1290 C C . GLU A 1 173 ? -12.068 -9.131 25.641 1.00 46.69 173 GLU A C 1
ATOM 1292 O O . GLU A 1 173 ? -12.639 -8.978 26.715 1.00 46.69 173 GLU A O 1
ATOM 1297 N N . ARG A 1 174 ? -12.594 -8.663 24.503 1.00 55.53 174 ARG A N 1
ATOM 1298 C CA . ARG A 1 174 ? -13.937 -8.065 24.461 1.00 55.53 174 ARG A CA 1
ATOM 1299 C C . AR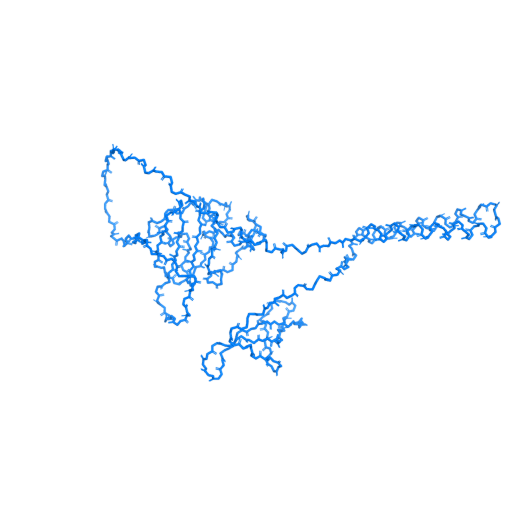G A 1 174 ? -14.962 -9.108 24.055 1.00 55.53 174 ARG A C 1
ATOM 1301 O O . ARG A 1 174 ? -14.724 -9.873 23.118 1.00 55.53 174 ARG A O 1
ATOM 1308 N N . LYS A 1 175 ? -16.088 -9.149 24.760 1.00 49.00 175 LYS A N 1
ATOM 1309 C CA . LYS A 1 175 ? -17.228 -9.989 24.374 1.00 49.00 175 LYS A CA 1
ATOM 1310 C C . LYS A 1 175 ? -17.950 -9.343 23.188 1.00 49.00 175 LYS A C 1
ATOM 1312 O O . LYS A 1 175 ? -18.045 -8.121 23.114 1.00 49.00 175 LYS A O 1
ATOM 1317 N N . GLU A 1 176 ? -18.458 -10.164 22.267 1.00 50.97 176 GLU A N 1
ATOM 1318 C CA . GLU A 1 176 ? -19.316 -9.716 21.159 1.00 50.97 176 GLU A CA 1
ATOM 1319 C C . GLU A 1 176 ? -20.465 -8.848 21.706 1.00 50.97 176 GLU A C 1
ATOM 1321 O O . GLU A 1 176 ? -21.239 -9.300 22.551 1.00 50.97 176 GLU A O 1
ATOM 1326 N N . GLY A 1 177 ? -20.546 -7.593 21.250 1.00 60.00 177 GLY A N 1
ATOM 1327 C CA . GLY A 1 177 ? -21.563 -6.624 21.677 1.00 60.00 177 GLY A CA 1
ATOM 1328 C C . GLY A 1 177 ? -21.135 -5.610 22.748 1.00 60.00 177 GLY A C 1
ATOM 1329 O O . GLY A 1 177 ? -21.973 -4.820 23.179 1.00 60.00 177 GLY A O 1
ATOM 1330 N N . GLU A 1 178 ? -19.872 -5.593 23.186 1.00 73.12 178 GLU A N 1
ATOM 1331 C CA . GLU A 1 178 ? -19.359 -4.535 24.072 1.00 73.12 178 GLU A CA 1
ATOM 1332 C C . GLU A 1 178 ? -18.990 -3.255 23.295 1.00 73.12 178 GLU A C 1
ATOM 1334 O O . GLU A 1 178 ? -18.408 -3.341 22.207 1.00 73.12 178 GLU A O 1
ATOM 1339 N N . PRO A 1 179 ? -19.281 -2.059 23.848 1.00 79.31 179 PRO A N 1
ATOM 1340 C CA . PRO A 1 179 ? -18.953 -0.801 23.195 1.00 79.31 179 PRO A CA 1
ATOM 1341 C C . PRO A 1 179 ? -17.440 -0.651 22.995 1.00 79.31 179 PRO A C 1
ATOM 1343 O O . PRO A 1 179 ? -16.602 -0.999 23.832 1.00 79.31 179 PRO A O 1
ATOM 1346 N N . VAL A 1 180 ? -17.088 -0.122 21.834 1.00 86.75 180 VAL A N 1
ATOM 1347 C CA . VAL A 1 180 ? -15.738 0.202 21.402 1.00 86.75 180 VAL A CA 1
ATOM 1348 C C . VAL A 1 180 ? -15.407 1.635 21.795 1.00 86.75 180 VAL A C 1
ATOM 1350 O O . VAL A 1 180 ? -16.208 2.535 21.588 1.00 86.75 180 VAL A O 1
ATOM 1353 N N . LYS A 1 181 ? -14.206 1.866 22.326 1.00 88.44 181 LYS A N 1
ATOM 1354 C CA . LYS A 1 181 ? -13.737 3.220 22.632 1.00 88.44 181 LYS A CA 1
ATOM 1355 C C . LYS A 1 181 ? -13.092 3.868 21.411 1.00 88.44 181 LYS A C 1
ATOM 1357 O O . LYS A 1 181 ? -12.188 3.286 20.815 1.00 88.44 181 LYS A O 1
ATOM 1362 N N . MET A 1 182 ? -13.533 5.066 21.062 1.00 91.81 182 MET A N 1
ATOM 1363 C CA . MET A 1 182 ? -12.947 5.906 20.026 1.00 91.81 182 MET A CA 1
ATOM 1364 C C . MET A 1 182 ? -12.510 7.230 20.646 1.00 91.81 182 MET A C 1
ATOM 1366 O O . MET A 1 182 ? -13.315 7.914 21.269 1.00 91.81 182 MET A O 1
ATOM 1370 N N . TRP A 1 183 ? -11.241 7.586 20.474 1.00 92.62 183 TRP A N 1
ATOM 1371 C CA . TRP A 1 183 ? -10.703 8.874 20.906 1.00 92.62 183 TRP A CA 1
ATOM 1372 C C . TRP A 1 183 ? -10.580 9.800 19.705 1.00 92.62 183 TRP A C 1
ATOM 1374 O O . TRP A 1 183 ? -9.937 9.437 18.718 1.00 92.62 183 TRP A O 1
ATOM 1384 N N . VAL A 1 184 ? -11.169 10.985 19.798 1.00 93.31 184 VAL A N 1
ATOM 1385 C CA . VAL A 1 184 ? -11.140 12.006 18.748 1.00 93.31 184 VAL A CA 1
ATOM 1386 C C . VAL A 1 184 ? -10.397 13.218 19.280 1.00 93.31 184 VAL A C 1
ATOM 1388 O O . VAL A 1 184 ? -10.730 13.705 20.354 1.00 93.31 184 VAL A O 1
ATOM 1391 N N . ILE A 1 185 ? -9.384 13.677 18.551 1.00 92.50 185 ILE A N 1
ATOM 1392 C CA . ILE A 1 185 ? -8.721 14.954 18.811 1.00 92.50 185 ILE A CA 1
ATOM 1393 C C . ILE A 1 185 ? -9.178 15.939 17.737 1.00 92.50 185 ILE A C 1
ATOM 1395 O O . ILE A 1 185 ? -8.950 15.672 16.556 1.00 92.50 185 ILE A O 1
ATOM 1399 N N . LEU A 1 186 ? -9.806 17.037 18.150 1.00 91.31 186 LEU A N 1
ATOM 1400 C CA . LEU A 1 186 ? -10.310 18.099 17.277 1.00 91.31 186 LEU A CA 1
ATOM 1401 C C . LEU A 1 186 ? -9.897 19.446 17.875 1.00 91.31 186 LEU A C 1
ATOM 1403 O O . LEU A 1 186 ? -10.144 19.678 19.054 1.00 91.31 186 LEU A O 1
ATOM 1407 N N . GLU A 1 187 ? -9.203 20.287 17.104 1.00 86.81 187 GLU A N 1
ATOM 1408 C CA . GLU A 1 187 ? -8.730 21.617 17.546 1.00 86.81 187 GLU A CA 1
ATOM 1409 C C . GLU A 1 187 ? -7.949 21.611 18.887 1.00 86.81 187 GLU A C 1
ATOM 1411 O O . GLU A 1 187 ? -7.910 22.590 19.629 1.00 86.81 187 GLU A O 1
ATOM 1416 N N . GLY A 1 188 ? -7.297 20.488 19.215 1.00 83.19 188 GLY A N 1
ATOM 1417 C CA . GLY A 1 188 ? -6.560 20.295 20.471 1.00 83.19 188 GLY A CA 1
ATOM 1418 C C . GLY A 1 188 ? -7.397 19.776 21.648 1.00 83.19 188 GLY A C 1
ATOM 1419 O O . GLY A 1 188 ? -6.821 19.355 22.655 1.00 83.19 188 GLY A O 1
ATOM 1420 N N . GLU A 1 189 ? -8.722 19.713 21.521 1.00 86.62 189 GLU A N 1
ATOM 1421 C CA . GLU A 1 189 ? -9.611 19.069 22.491 1.00 86.62 189 GLU A CA 1
ATOM 1422 C C . GLU A 1 189 ? -9.690 17.557 22.247 1.00 86.62 189 GLU A C 1
ATOM 1424 O O . GLU A 1 189 ? -9.638 17.089 21.110 1.00 86.62 189 GLU A O 1
ATOM 1429 N N . GLN A 1 190 ? -9.797 16.767 23.323 1.00 88.31 190 GLN A N 1
ATOM 1430 C CA . GLN A 1 190 ? -9.907 15.308 23.240 1.00 88.31 190 GLN A CA 1
ATOM 1431 C C . GLN A 1 190 ? -11.285 14.839 23.705 1.00 88.31 190 GLN A C 1
ATOM 1433 O O . GLN A 1 190 ? -11.712 15.129 24.823 1.00 88.31 190 GLN A O 1
ATOM 1438 N N . PHE A 1 191 ? -11.936 14.040 22.867 1.00 89.06 191 PHE A N 1
ATOM 1439 C CA . PHE A 1 191 ? -13.234 13.434 23.127 1.00 89.06 191 PHE A CA 1
ATOM 1440 C C . PHE A 1 191 ? -13.096 11.917 23.206 1.00 89.06 191 PHE A C 1
ATOM 1442 O O . PHE A 1 191 ? -12.456 11.295 22.356 1.00 89.06 191 PHE A O 1
ATOM 1449 N N . GLU A 1 192 ? -13.721 11.308 24.212 1.00 91.00 192 GLU A N 1
ATOM 1450 C CA . GLU A 1 192 ? -13.833 9.855 24.333 1.00 91.00 192 GLU A CA 1
ATOM 1451 C C . GLU A 1 192 ? -15.267 9.420 24.023 1.00 91.00 192 GLU A C 1
ATOM 1453 O O . GLU A 1 192 ? -16.225 9.838 24.675 1.00 91.00 192 GLU A O 1
ATOM 1458 N N . LEU A 1 193 ? -15.402 8.566 23.011 1.00 89.31 193 LEU A N 1
ATOM 1459 C CA . LEU A 1 193 ? -16.669 8.123 22.453 1.00 89.31 193 LEU A CA 1
ATOM 1460 C C . LEU A 1 193 ? -16.822 6.610 22.605 1.00 89.31 193 LEU A C 1
ATOM 1462 O O . LEU A 1 193 ? -15.923 5.844 22.269 1.00 89.31 193 LEU A O 1
ATOM 1466 N N . GLU A 1 194 ? -17.989 6.167 23.067 1.00 89.88 194 GLU A N 1
ATOM 1467 C CA . GLU A 1 194 ? -18.356 4.747 23.108 1.00 89.88 194 GLU A CA 1
ATOM 1468 C C . GLU 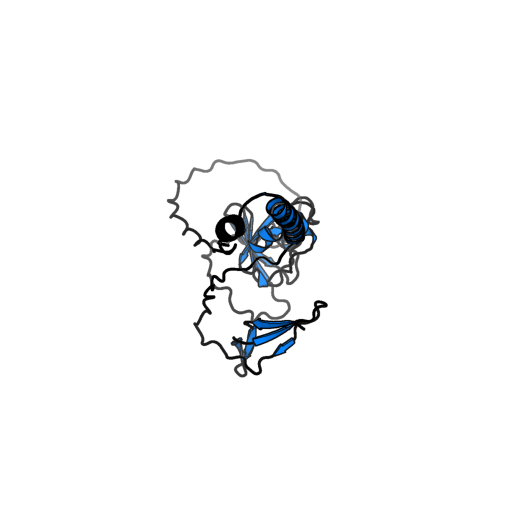A 1 194 ? -19.206 4.392 21.888 1.00 89.88 194 GLU A C 1
ATOM 1470 O O . GLU A 1 194 ? -20.382 4.749 21.835 1.00 89.88 194 GLU A O 1
ATOM 1475 N N . ILE A 1 195 ? -18.629 3.703 20.907 1.00 89.75 195 ILE A N 1
ATOM 1476 C CA . ILE A 1 195 ? -19.244 3.367 19.614 1.00 89.75 195 ILE A CA 1
ATOM 1477 C C . ILE A 1 195 ? -19.506 1.866 19.487 1.00 89.75 195 ILE A C 1
ATOM 1479 O O . ILE A 1 195 ? -18.889 1.061 20.179 1.00 89.75 195 ILE A O 1
ATOM 1483 N N . ASN A 1 196 ? -20.410 1.458 18.604 1.00 86.75 196 ASN A N 1
ATOM 1484 C CA . ASN A 1 196 ? -20.629 0.040 18.333 1.00 86.75 196 ASN A CA 1
ATOM 1485 C C . ASN A 1 196 ? -19.611 -0.488 17.320 1.00 86.75 196 ASN A C 1
ATOM 1487 O O . ASN A 1 196 ? -19.072 0.250 16.494 1.00 86.75 196 ASN A O 1
ATOM 1491 N N . GLU A 1 197 ? -19.363 -1.794 17.360 1.00 85.94 197 GLU A N 1
ATOM 1492 C CA . GLU A 1 197 ? -18.538 -2.446 16.347 1.00 85.94 197 GLU A CA 1
ATOM 1493 C C . GLU A 1 197 ? -19.195 -2.335 14.960 1.00 85.94 197 GLU A C 1
ATOM 1495 O O . GLU A 1 197 ? -20.391 -2.578 14.796 1.00 85.94 197 GLU A O 1
ATOM 15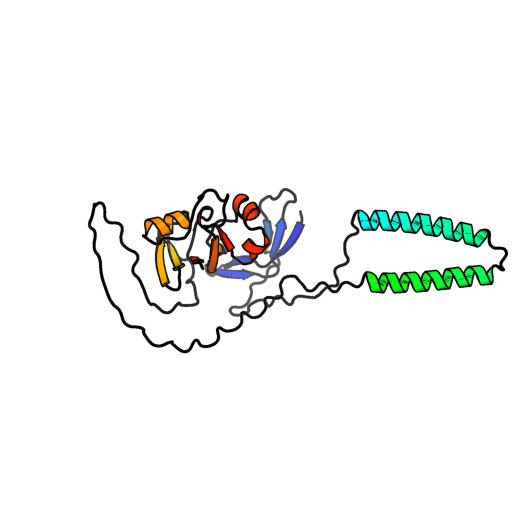00 N N . GLY A 1 198 ? -18.412 -1.947 13.956 1.00 86.12 198 GLY A N 1
ATOM 1501 C CA . GLY A 1 198 ? -18.858 -1.756 12.580 1.00 86.12 198 GLY A CA 1
ATOM 1502 C C . GLY A 1 198 ? -19.559 -0.421 12.304 1.00 86.12 198 GLY A C 1
ATOM 1503 O O . GLY A 1 198 ? -19.963 -0.196 11.158 1.00 86.12 198 GLY A O 1
ATOM 1504 N N . GLU A 1 199 ? -19.697 0.466 13.297 1.00 88.31 199 GLU A N 1
ATOM 1505 C CA . GLU A 1 199 ? -20.270 1.812 13.129 1.00 88.31 199 GLU A CA 1
ATOM 1506 C C . GLU A 1 199 ? -19.375 2.670 12.207 1.00 88.31 199 GLU A C 1
ATOM 1508 O O . GLU A 1 199 ? -18.154 2.480 12.143 1.00 88.31 199 GLU A O 1
ATOM 1513 N N . ASN A 1 200 ? -19.986 3.571 11.430 1.00 94.31 200 ASN A N 1
ATOM 1514 C CA . ASN A 1 200 ? -19.249 4.498 10.568 1.00 94.31 200 ASN A CA 1
ATOM 1515 C C . ASN A 1 200 ? -18.557 5.555 11.437 1.00 94.31 200 ASN A C 1
ATOM 1517 O O . ASN A 1 200 ? -19.179 6.092 12.347 1.00 94.31 200 ASN A O 1
ATOM 1521 N N . MET A 1 201 ? -17.284 5.846 11.169 1.00 94.31 201 MET A N 1
ATOM 1522 C CA . MET A 1 201 ? -16.472 6.732 12.007 1.00 94.31 201 MET A CA 1
ATOM 1523 C C . MET A 1 201 ? -17.028 8.162 12.067 1.00 94.31 201 MET A C 1
ATOM 1525 O O . MET A 1 201 ? -17.119 8.718 13.160 1.00 94.31 201 MET A O 1
ATOM 1529 N N . LEU A 1 202 ? -17.423 8.736 10.924 1.00 94.56 202 LEU A N 1
ATOM 1530 C CA . LEU A 1 202 ? -18.025 10.071 10.875 1.00 94.56 202 LEU A CA 1
ATOM 1531 C C . LEU A 1 202 ? -19.374 10.092 11.597 1.00 94.56 202 LEU A C 1
ATOM 1533 O O . LEU A 1 202 ? -19.594 10.935 12.461 1.00 94.56 202 LEU A O 1
ATOM 1537 N N . ASP A 1 203 ? -20.263 9.151 11.273 1.00 92.69 203 ASP A N 1
ATOM 1538 C CA . ASP A 1 203 ? -21.600 9.118 11.876 1.00 92.69 203 ASP A CA 1
ATOM 1539 C C . ASP A 1 203 ? -21.521 8.912 13.392 1.00 92.69 203 ASP A C 1
ATOM 1541 O O . ASP A 1 203 ? -22.230 9.580 14.136 1.00 92.69 203 ASP A O 1
ATOM 1545 N N . ALA A 1 204 ? -20.601 8.063 13.858 1.00 92.81 204 ALA A N 1
ATOM 1546 C CA . ALA A 1 204 ? -20.419 7.789 15.275 1.00 92.81 204 ALA A CA 1
ATOM 1547 C C . ALA A 1 204 ? -19.932 9.011 16.068 1.00 92.81 204 ALA A C 1
ATOM 1549 O O . ALA A 1 204 ? -20.318 9.160 17.232 1.00 92.81 204 ALA A O 1
ATOM 1550 N N . ALA A 1 205 ? -19.100 9.862 15.453 1.00 92.69 205 ALA A N 1
ATOM 1551 C CA . ALA A 1 205 ? -18.661 11.130 16.030 1.00 92.69 205 ALA A CA 1
ATOM 1552 C C . ALA A 1 205 ? -19.819 12.136 16.098 1.00 92.69 205 ALA A C 1
ATOM 1554 O O . ALA A 1 205 ? -20.137 12.631 17.181 1.00 92.69 205 ALA A O 1
ATOM 1555 N N . LEU A 1 206 ? -20.522 12.339 14.979 1.00 92.56 206 LEU A N 1
ATOM 1556 C CA . LEU A 1 206 ? -21.661 13.260 14.899 1.00 92.56 206 LEU A CA 1
ATOM 1557 C C . LEU A 1 206 ? -22.808 12.848 15.833 1.00 92.56 206 LEU A C 1
ATOM 1559 O O . LEU A 1 206 ? -23.422 13.692 16.478 1.00 92.56 206 LEU A O 1
ATOM 1563 N N . ASP A 1 207 ? -23.073 11.547 15.970 1.00 91.25 207 ASP A N 1
ATOM 1564 C CA . ASP A 1 207 ? -24.109 11.023 16.863 1.00 91.25 207 ASP A CA 1
ATOM 1565 C C . ASP A 1 207 ? -23.832 11.281 18.350 1.00 91.25 207 ASP A C 1
ATOM 1567 O O . ASP A 1 207 ? -24.749 11.146 19.166 1.00 91.25 207 ASP A O 1
ATOM 1571 N N . ARG A 1 208 ? -22.588 11.623 18.702 1.00 92.56 208 ARG A N 1
ATOM 1572 C CA . ARG A 1 208 ? -22.129 11.901 20.071 1.00 92.56 208 ARG A CA 1
ATOM 1573 C C . ARG A 1 208 ? -21.721 13.360 20.267 1.00 92.56 208 ARG A C 1
ATOM 1575 O O . ARG A 1 208 ? -20.988 13.659 21.207 1.00 92.56 208 ARG A O 1
ATOM 1582 N N . ASP A 1 209 ? -22.233 14.237 19.404 1.00 89.62 209 ASP A N 1
ATOM 1583 C CA . ASP A 1 209 ? -22.012 15.683 19.430 1.00 89.62 209 ASP A CA 1
ATOM 1584 C C . ASP A 1 209 ? -20.533 16.083 19.241 1.00 89.62 209 ASP A C 1
ATOM 1586 O O . ASP A 1 209 ? -20.093 17.100 19.771 1.00 89.62 209 ASP A O 1
ATOM 1590 N N . VAL A 1 210 ? -19.756 15.282 18.497 1.00 91.69 210 VAL A N 1
ATOM 1591 C CA . VAL A 1 210 ? -18.399 15.644 18.056 1.00 91.69 210 VAL A CA 1
ATOM 1592 C C . VAL A 1 210 ? -18.445 16.004 16.575 1.00 91.69 210 VAL A C 1
ATOM 1594 O O . VAL A 1 210 ? -18.595 15.136 15.710 1.00 91.69 210 VAL A O 1
ATOM 1597 N N . GLU A 1 211 ? -18.338 17.300 16.295 1.00 91.25 211 GLU A N 1
ATOM 1598 C CA . GLU A 1 211 ? -18.463 17.880 14.958 1.00 91.25 211 GLU A CA 1
ATOM 1599 C C . GLU A 1 211 ? -17.147 17.771 14.185 1.00 91.25 211 GLU A C 1
ATOM 1601 O O . GLU A 1 211 ? -16.382 18.720 14.091 1.00 91.25 211 GLU A O 1
ATOM 1606 N N . LEU A 1 212 ? -16.878 16.589 13.625 1.00 92.56 212 LEU A N 1
ATOM 1607 C CA . LEU A 1 212 ? -15.827 16.459 12.614 1.00 92.56 212 LEU A CA 1
ATOM 1608 C C . LEU A 1 212 ? -16.191 17.284 11.376 1.00 92.56 212 LEU A C 1
ATOM 1610 O O . LEU A 1 212 ? -17.363 17.339 11.007 1.00 92.56 212 LEU A O 1
ATOM 1614 N N . ASP A 1 213 ? -15.202 17.823 10.671 1.00 93.00 213 ASP A N 1
ATOM 1615 C CA . ASP A 1 213 ? -15.427 18.466 9.379 1.00 93.00 213 ASP A CA 1
ATOM 1616 C C . ASP A 1 213 ? -15.886 17.439 8.336 1.00 93.00 213 ASP A C 1
ATOM 1618 O O . ASP A 1 213 ? -15.341 16.337 8.220 1.00 93.00 213 ASP A O 1
ATOM 1622 N N . TYR A 1 214 ? -16.920 17.776 7.560 1.00 93.50 214 TYR A N 1
ATOM 1623 C CA . TYR A 1 214 ? -17.400 16.959 6.443 1.00 93.50 214 TYR A CA 1
ATOM 1624 C C . TYR A 1 214 ? -18.193 17.781 5.422 1.00 93.50 214 TYR A C 1
ATOM 1626 O O . TYR A 1 214 ? -18.682 18.872 5.699 1.00 93.50 214 TYR A O 1
ATOM 1634 N N . SER A 1 215 ? -18.357 17.227 4.214 1.00 93.50 215 SER A N 1
ATOM 1635 C CA . SER A 1 215 ? -19.181 17.835 3.160 1.00 93.50 215 SER A CA 1
ATOM 1636 C C . SER A 1 215 ? -19.995 16.792 2.382 1.00 93.50 215 SER A C 1
ATOM 1638 O O . SER A 1 215 ? -21.212 16.709 2.524 1.00 93.50 215 SER A O 1
ATOM 1640 N N . CYS A 1 216 ? -19.333 15.934 1.599 1.00 91.88 216 CYS A N 1
ATOM 1641 C CA . CYS A 1 216 ? -19.981 15.067 0.605 1.00 91.88 216 CYS A CA 1
ATOM 1642 C C . CYS A 1 216 ? -20.468 13.697 1.126 1.00 91.88 216 CYS A C 1
ATOM 1644 O O . CYS A 1 216 ? -21.377 13.110 0.542 1.00 91.88 216 CYS A O 1
ATOM 1646 N N . ARG A 1 217 ? -19.856 13.163 2.197 1.00 92.12 217 ARG A N 1
ATOM 1647 C CA . ARG A 1 217 ? -20.155 11.856 2.844 1.00 92.12 217 ARG A CA 1
ATOM 1648 C C . ARG A 1 217 ? -20.077 10.605 1.947 1.00 92.12 217 ARG A C 1
ATOM 1650 O O . ARG A 1 217 ? -20.439 9.517 2.381 1.00 92.12 217 ARG A O 1
ATOM 1657 N N . ASN A 1 218 ? -19.587 10.724 0.718 1.00 91.00 218 ASN A N 1
ATOM 1658 C CA . ASN A 1 218 ? -19.523 9.641 -0.273 1.00 91.00 218 ASN A CA 1
ATOM 1659 C C . ASN A 1 218 ? -18.093 9.367 -0.784 1.00 91.00 218 ASN A C 1
ATOM 1661 O O . ASN A 1 218 ? -17.926 8.625 -1.749 1.00 91.00 218 ASN A O 1
ATOM 1665 N N . GLY A 1 219 ? -17.077 9.991 -0.177 1.00 89.75 219 GLY A N 1
ATOM 1666 C CA . GLY A 1 219 ? -15.681 9.863 -0.597 1.00 89.75 219 GLY A CA 1
ATOM 1667 C C . GLY A 1 219 ? -15.312 10.657 -1.855 1.00 89.75 219 GLY A C 1
ATOM 1668 O O . GLY A 1 219 ? -14.238 10.436 -2.394 1.00 89.75 219 GLY A O 1
ATOM 1669 N N . SER A 1 220 ? -16.163 11.576 -2.332 1.00 90.12 220 SER A N 1
ATOM 1670 C CA . SER A 1 220 ? -15.859 12.442 -3.486 1.00 90.12 220 SER A CA 1
ATOM 1671 C C . SER A 1 220 ? -15.189 13.774 -3.113 1.00 90.12 220 SER A C 1
ATOM 1673 O O . SER A 1 220 ? -15.110 14.674 -3.946 1.00 90.12 220 SER A O 1
ATOM 1675 N N . CYS A 1 221 ? -14.814 13.946 -1.849 1.00 92.56 221 CYS A N 1
ATOM 1676 C CA . CYS A 1 221 ? -14.197 15.138 -1.276 1.00 92.56 221 CYS A CA 1
ATOM 1677 C C . CYS A 1 221 ? -13.304 14.727 -0.097 1.00 92.56 221 CYS A C 1
ATOM 1679 O O . CYS A 1 221 ? -13.478 13.646 0.472 1.00 92.56 221 CYS A O 1
ATOM 1681 N N . ASP A 1 222 ? -12.399 15.613 0.305 1.00 91.44 222 ASP A N 1
ATOM 1682 C CA . ASP A 1 222 ? -11.413 15.421 1.373 1.00 91.44 222 ASP A CA 1
ATOM 1683 C C . ASP A 1 222 ? -11.742 16.190 2.664 1.00 91.44 222 ASP A C 1
ATOM 1685 O O . ASP A 1 222 ? -11.001 16.099 3.630 1.00 91.44 222 ASP A O 1
ATOM 1689 N N . SER A 1 223 ? -12.887 16.874 2.757 1.00 94.06 223 SER A N 1
ATOM 1690 C CA . SER A 1 223 ? -13.250 17.647 3.963 1.00 94.06 223 SER A CA 1
ATOM 1691 C C . SER A 1 223 ? -13.333 16.806 5.244 1.00 94.06 223 SER A C 1
ATOM 1693 O O . SER A 1 223 ? -13.198 17.339 6.330 1.00 94.06 223 SER A O 1
ATOM 1695 N N . CYS A 1 224 ? -13.558 15.494 5.118 1.00 94.75 224 CYS A N 1
ATOM 1696 C CA . CYS A 1 224 ? -13.614 14.550 6.240 1.00 94.75 224 CYS A CA 1
ATOM 1697 C C . CYS A 1 224 ? -12.304 13.780 6.464 1.00 94.75 224 CYS A C 1
ATOM 1699 O O . CYS A 1 224 ? -12.309 12.662 6.990 1.00 94.75 224 CYS A O 1
ATOM 1701 N N . LEU A 1 225 ? -11.189 14.349 6.005 1.00 95.50 225 LEU A N 1
ATOM 1702 C CA . LEU A 1 225 ? -9.858 13.796 6.194 1.00 95.50 225 LEU A CA 1
ATOM 1703 C C . LEU A 1 225 ? -9.505 13.767 7.682 1.00 95.50 225 LEU A C 1
ATOM 1705 O O . LEU A 1 225 ? -9.586 14.775 8.376 1.00 95.50 225 LEU A O 1
ATOM 1709 N N . VAL A 1 226 ? -9.086 12.598 8.155 1.00 95.50 226 VAL A N 1
ATOM 1710 C CA . VAL A 1 226 ? -8.603 12.387 9.521 1.00 95.50 226 VAL A CA 1
ATOM 1711 C C . VAL A 1 226 ? -7.332 11.550 9.493 1.00 95.50 226 VAL A C 1
ATOM 1713 O O . VAL A 1 226 ? -7.157 10.690 8.627 1.00 95.50 226 VAL A O 1
ATOM 1716 N N . ARG A 1 227 ? -6.447 11.754 10.469 1.00 94.69 227 ARG A N 1
ATOM 1717 C CA . ARG A 1 227 ? -5.261 10.919 10.676 1.00 94.69 227 ARG A CA 1
ATOM 1718 C C . ARG A 1 227 ? -5.508 9.922 11.799 1.00 94.69 227 ARG A C 1
ATOM 1720 O O . ARG A 1 227 ? -5.815 10.304 12.927 1.00 94.69 227 ARG A O 1
ATOM 1727 N N . ILE A 1 228 ? -5.325 8.635 11.522 1.00 92.06 228 ILE A N 1
ATOM 1728 C CA . ILE A 1 228 ? -5.388 7.586 12.543 1.00 92.06 228 ILE A CA 1
ATOM 1729 C C . ILE A 1 228 ? -4.052 7.551 13.287 1.00 92.06 228 ILE A C 1
ATOM 1731 O O . ILE A 1 228 ? -3.037 7.124 12.743 1.00 92.06 228 ILE A O 1
ATOM 1735 N N . LEU A 1 229 ? -4.059 7.974 14.550 1.00 89.75 229 LEU A N 1
ATOM 1736 C CA . LEU A 1 229 ? -2.880 7.953 15.419 1.00 89.75 229 LEU A CA 1
ATOM 1737 C C . LEU A 1 229 ? -2.634 6.563 16.017 1.00 89.75 229 LEU A C 1
ATOM 1739 O O . LEU A 1 229 ? -1.491 6.153 16.196 1.00 89.75 229 LEU A O 1
ATOM 1743 N N . ALA A 1 230 ? -3.703 5.825 16.330 1.00 85.38 230 ALA A N 1
ATOM 1744 C CA . ALA A 1 230 ? -3.611 4.468 16.858 1.00 85.38 230 ALA A CA 1
ATOM 1745 C C . ALA A 1 230 ? -4.828 3.628 16.456 1.00 85.38 230 ALA A C 1
ATOM 1747 O O . ALA A 1 230 ? -5.930 4.146 16.297 1.00 85.38 230 ALA A O 1
ATOM 1748 N N . GLY A 1 231 ? -4.640 2.312 16.331 1.00 84.88 231 GLY A N 1
ATOM 1749 C CA . GLY A 1 231 ? -5.734 1.395 15.997 1.00 84.88 231 GLY A CA 1
ATOM 1750 C C . GLY A 1 231 ? -6.014 1.245 14.498 1.00 84.88 231 GLY A C 1
ATOM 1751 O O . GLY A 1 231 ? -7.119 0.865 14.134 1.00 84.88 231 GLY A O 1
ATOM 1752 N N . ILE A 1 232 ? -5.028 1.459 13.616 1.00 81.62 232 ILE A N 1
ATOM 1753 C CA . ILE A 1 232 ? -5.185 1.256 12.157 1.00 81.62 232 ILE A CA 1
ATOM 1754 C C . ILE A 1 232 ? -5.638 -0.170 11.780 1.00 81.62 232 ILE A C 1
ATOM 1756 O O . ILE A 1 232 ? -6.338 -0.366 10.796 1.00 81.62 232 ILE A O 1
ATOM 1760 N N . ASN A 1 233 ? -5.297 -1.174 12.596 1.00 81.56 233 ASN A N 1
ATOM 1761 C CA . ASN A 1 233 ? -5.743 -2.562 12.403 1.00 81.56 233 ASN A CA 1
ATOM 1762 C C . ASN A 1 233 ? -7.195 -2.805 12.852 1.00 81.56 233 ASN A C 1
ATOM 1764 O O . ASN A 1 233 ? -7.742 -3.873 12.594 1.00 81.56 233 ASN A O 1
ATOM 1768 N N . ASN A 1 234 ? -7.795 -1.842 13.553 1.00 85.31 234 ASN A N 1
ATOM 1769 C CA . ASN A 1 234 ? -9.141 -1.923 14.107 1.00 85.31 234 ASN A CA 1
ATOM 1770 C C . ASN A 1 234 ? -10.177 -1.209 13.229 1.00 85.31 234 ASN A C 1
ATOM 1772 O O . ASN A 1 234 ? -11.333 -1.109 13.626 1.00 85.31 234 ASN A O 1
ATOM 1776 N N . VAL A 1 235 ? -9.787 -0.706 12.059 1.00 89.44 235 VAL A N 1
ATOM 1777 C CA . VAL A 1 235 ? -10.689 -0.053 11.106 1.00 89.44 235 VAL A CA 1
ATOM 1778 C C . VAL A 1 235 ? -10.817 -0.868 9.822 1.00 89.44 235 VAL A C 1
ATOM 1780 O O . VAL A 1 235 ? -10.008 -1.756 9.545 1.00 89.44 235 VAL A O 1
ATOM 1783 N N . SER A 1 236 ? -11.847 -0.583 9.029 1.00 90.00 236 SER A N 1
ATOM 1784 C CA . SER A 1 236 ? -12.026 -1.211 7.723 1.00 90.00 236 SER A CA 1
ATOM 1785 C C . SER A 1 236 ? -10.848 -0.927 6.778 1.00 90.00 236 SER A C 1
ATOM 1787 O O . SER A 1 236 ? -10.215 0.138 6.859 1.00 90.00 236 SER A O 1
ATOM 1789 N N . PRO A 1 237 ? -10.570 -1.845 5.831 1.00 89.06 237 PRO A N 1
ATOM 1790 C CA . PRO A 1 237 ? -9.651 -1.578 4.730 1.00 89.06 237 PRO A CA 1
ATOM 1791 C C . PRO A 1 237 ? -10.029 -0.292 3.975 1.00 89.06 237 PRO A C 1
ATOM 1793 O O . PRO A 1 237 ? -11.207 0.081 3.982 1.00 89.06 237 PRO A O 1
ATOM 1796 N N . PRO A 1 238 ? -9.058 0.389 3.342 1.00 90.19 238 PRO A N 1
ATOM 1797 C CA . PRO A 1 238 ? -9.342 1.538 2.492 1.00 90.19 238 PRO A CA 1
ATOM 1798 C C . PRO A 1 238 ? -10.257 1.137 1.337 1.00 90.19 238 PRO A C 1
ATOM 1800 O O . PRO A 1 238 ? -10.065 0.106 0.689 1.00 90.19 238 PRO A O 1
ATOM 1803 N N . THR A 1 239 ? -11.278 1.952 1.109 1.00 90.44 239 THR A N 1
ATOM 1804 C CA . THR A 1 239 ? -12.175 1.833 -0.039 1.00 90.44 239 THR A CA 1
ATOM 1805 C C . THR A 1 239 ? -11.527 2.430 -1.289 1.00 90.44 239 THR A C 1
ATOM 1807 O O . THR A 1 239 ? -10.620 3.256 -1.197 1.00 90.44 239 THR A O 1
ATOM 1810 N N . GLN A 1 240 ? -12.007 2.051 -2.478 1.00 89.38 240 GLN A N 1
ATOM 1811 C CA . GLN A 1 240 ? -11.487 2.618 -3.729 1.00 89.38 240 GLN A CA 1
ATOM 1812 C C . GLN A 1 240 ? -11.690 4.140 -3.795 1.00 89.38 240 GLN A C 1
ATOM 1814 O O . GLN A 1 240 ? -10.795 4.844 -4.236 1.00 89.38 240 GLN A O 1
ATOM 1819 N N . ALA A 1 241 ? -12.812 4.651 -3.275 1.00 89.12 241 ALA A N 1
ATOM 1820 C CA . ALA A 1 241 ? -13.083 6.088 -3.223 1.00 89.12 241 ALA A CA 1
ATOM 1821 C C . ALA A 1 241 ? -12.049 6.852 -2.376 1.00 89.12 241 ALA A C 1
ATOM 1823 O O . ALA A 1 241 ? -11.641 7.946 -2.747 1.00 89.12 241 ALA A O 1
ATOM 1824 N N . GLU A 1 242 ? -11.581 6.264 -1.268 1.00 92.75 242 GLU A N 1
ATOM 1825 C CA . GLU A 1 242 ? -10.484 6.845 -0.485 1.00 92.75 242 GLU A CA 1
ATOM 1826 C C . GLU A 1 242 ? -9.187 6.885 -1.297 1.00 92.75 242 GLU A C 1
ATOM 1828 O O . GLU A 1 242 ? -8.536 7.924 -1.361 1.00 92.75 242 GLU A O 1
ATOM 1833 N N . ILE A 1 243 ? -8.833 5.774 -1.949 1.00 91.94 243 ILE A N 1
ATOM 1834 C CA . ILE A 1 243 ? -7.606 5.676 -2.752 1.00 91.94 243 ILE A CA 1
ATOM 1835 C C . ILE A 1 243 ? -7.630 6.682 -3.907 1.00 91.94 243 ILE A C 1
ATOM 1837 O O . ILE A 1 243 ? -6.632 7.355 -4.148 1.00 91.94 243 ILE A O 1
ATOM 1841 N N . ASP A 1 244 ? -8.767 6.822 -4.585 1.00 91.19 244 ASP A N 1
ATOM 1842 C CA . ASP A 1 244 ? -8.919 7.735 -5.716 1.00 91.19 244 ASP A CA 1
ATOM 1843 C C . ASP A 1 244 ? -8.854 9.212 -5.285 1.00 91.19 244 ASP A C 1
ATOM 1845 O O . ASP A 1 244 ? -8.382 10.049 -6.054 1.00 91.19 244 ASP A O 1
ATOM 1849 N N . MET A 1 245 ? -9.313 9.539 -4.069 1.00 92.50 245 MET A N 1
ATOM 1850 C CA . MET A 1 245 ? -9.386 10.920 -3.577 1.00 92.50 245 MET A CA 1
ATOM 1851 C C . MET A 1 245 ? -8.074 11.412 -2.950 1.00 92.50 245 MET A C 1
ATOM 1853 O O . MET A 1 245 ? -7.650 12.528 -3.241 1.00 92.50 245 MET A O 1
ATOM 1857 N N . ILE A 1 246 ? -7.435 10.608 -2.091 1.00 92.12 246 ILE A N 1
ATOM 1858 C CA . ILE A 1 246 ? -6.230 11.023 -1.340 1.00 92.12 246 ILE A CA 1
ATOM 1859 C C . ILE A 1 246 ? -4.950 10.290 -1.762 1.00 92.12 246 ILE A C 1
ATOM 1861 O O . ILE A 1 246 ? -3.854 10.709 -1.401 1.00 92.12 246 ILE A O 1
ATOM 1865 N N . GLY A 1 247 ? -5.058 9.224 -2.558 1.00 90.31 247 GLY A N 1
ATOM 1866 C CA . GLY A 1 247 ? -3.915 8.434 -3.013 1.00 90.31 247 GLY A CA 1
ATOM 1867 C C . GLY A 1 247 ? -3.427 7.396 -1.998 1.00 90.31 247 GLY A C 1
ATOM 1868 O O . GLY A 1 247 ? -3.668 7.472 -0.792 1.00 90.31 247 GLY A O 1
ATOM 1869 N N . GLU A 1 248 ? -2.697 6.394 -2.495 1.00 89.81 248 GLU A N 1
ATOM 1870 C CA . GLU A 1 248 ? -2.159 5.311 -1.658 1.00 89.81 248 GLU A CA 1
ATOM 1871 C C . GLU A 1 248 ? -1.087 5.794 -0.669 1.00 89.81 248 GLU A C 1
ATOM 1873 O O . GLU A 1 248 ? -0.964 5.235 0.420 1.00 89.81 248 GLU A O 1
ATOM 1878 N N . GLU A 1 249 ? -0.324 6.831 -1.023 1.00 86.12 249 GLU A N 1
ATOM 1879 C CA . GLU A 1 249 ? 0.740 7.378 -0.173 1.00 86.12 249 GLU A CA 1
ATOM 1880 C C . GLU A 1 249 ? 0.183 7.988 1.120 1.00 86.12 249 GLU A C 1
ATOM 1882 O O . GLU A 1 249 ? 0.706 7.730 2.204 1.00 86.12 249 GLU A O 1
ATOM 1887 N N . GLU A 1 250 ? -0.910 8.748 1.032 1.00 88.50 250 GLU A N 1
ATOM 1888 C CA . GLU A 1 250 ? -1.551 9.357 2.201 1.00 88.50 250 GLU A CA 1
ATOM 1889 C C . GLU A 1 250 ? -2.218 8.298 3.089 1.00 88.50 250 GLU A C 1
ATOM 1891 O O . GLU A 1 250 ? -2.091 8.334 4.316 1.00 88.50 250 GLU A O 1
ATOM 1896 N N . ILE A 1 251 ? -2.818 7.268 2.483 1.00 90.06 251 ILE A N 1
ATOM 1897 C CA . ILE A 1 251 ? -3.359 6.116 3.219 1.00 90.06 251 ILE A CA 1
ATOM 1898 C C . ILE A 1 251 ? -2.259 5.402 4.013 1.00 90.06 251 ILE A C 1
ATOM 1900 O O . ILE A 1 251 ? -2.474 5.016 5.165 1.00 90.06 251 ILE A O 1
ATOM 1904 N N . GLN A 1 252 ? -1.064 5.251 3.437 1.00 84.62 252 GLN A N 1
ATOM 1905 C CA . GLN A 1 252 ? 0.082 4.649 4.127 1.00 84.62 252 GLN A CA 1
ATOM 1906 C C . GLN A 1 252 ? 0.596 5.507 5.289 1.00 84.62 252 GLN A C 1
ATOM 1908 O O . GLN A 1 252 ? 1.050 4.956 6.293 1.00 84.62 252 GLN A O 1
ATOM 1913 N N . LYS A 1 253 ? 0.475 6.836 5.199 1.00 86.81 253 LYS A N 1
ATOM 1914 C CA . LYS A 1 253 ? 0.770 7.772 6.299 1.00 86.81 253 LYS A CA 1
ATOM 1915 C C . LYS A 1 253 ? -0.302 7.770 7.401 1.00 86.81 253 LYS A C 1
ATOM 1917 O O . LYS A 1 253 ? -0.123 8.426 8.425 1.00 86.81 253 LYS A O 1
ATOM 1922 N N . GLY A 1 254 ? -1.389 7.015 7.225 1.00 88.44 254 GLY A N 1
ATOM 1923 C CA . GLY A 1 254 ? -2.473 6.883 8.197 1.00 88.44 254 GLY A CA 1
ATOM 1924 C C . GLY A 1 254 ? -3.616 7.878 8.003 1.00 88.44 254 GLY A C 1
ATOM 1925 O O . GLY A 1 254 ? -4.487 7.951 8.872 1.00 88.44 254 GLY A O 1
ATOM 1926 N N . PHE A 1 255 ? -3.641 8.621 6.893 1.00 93.56 255 PHE A N 1
ATOM 1927 C CA . PHE A 1 255 ? -4.777 9.464 6.535 1.00 93.56 255 PHE A CA 1
ATOM 1928 C C . PHE A 1 255 ? -5.914 8.626 5.958 1.00 93.56 255 PHE A C 1
ATOM 1930 O O . PHE A 1 255 ? -5.700 7.717 5.158 1.00 93.56 255 PHE A O 1
ATOM 1937 N N . ARG A 1 256 ? -7.139 8.917 6.384 1.00 95.25 256 ARG A N 1
ATOM 1938 C CA . ARG A 1 256 ? -8.360 8.227 5.959 1.00 95.25 256 ARG A CA 1
ATOM 1939 C C . ARG A 1 256 ? -9.504 9.226 5.840 1.00 95.25 256 ARG A C 1
ATOM 1941 O O . ARG A 1 256 ? -9.477 10.275 6.477 1.00 95.25 256 ARG A O 1
ATOM 1948 N N . LEU A 1 257 ? -10.531 8.884 5.065 1.00 96.00 257 LEU A N 1
ATOM 1949 C CA . LEU A 1 257 ? -11.764 9.674 5.011 1.00 96.00 257 LEU A CA 1
ATOM 1950 C C . LEU A 1 257 ? -12.745 9.114 6.039 1.00 96.00 257 LEU A C 1
ATOM 1952 O O . LEU A 1 257 ? -13.269 8.016 5.845 1.00 96.00 257 LEU A O 1
ATOM 1956 N N . SER A 1 258 ? -13.028 9.849 7.116 1.00 95.38 258 SER A N 1
ATOM 1957 C CA . SER A 1 258 ? -13.870 9.356 8.220 1.00 95.38 258 SER A CA 1
ATOM 1958 C C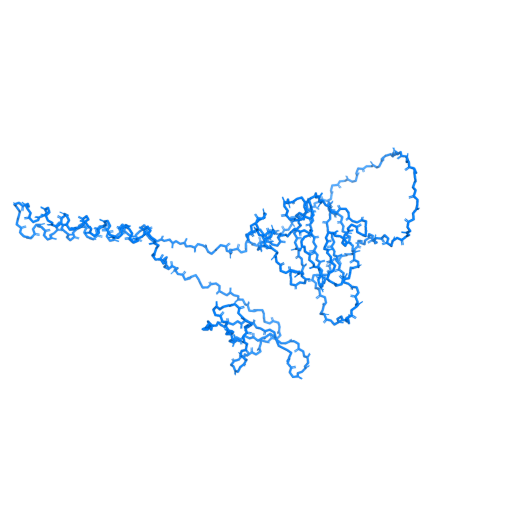 . SER A 1 258 ? -15.256 8.886 7.749 1.00 95.38 258 SER A C 1
ATOM 1960 O O . SER A 1 258 ? -15.797 7.928 8.297 1.00 95.38 258 SER A O 1
ATOM 1962 N N . CYS A 1 259 ? -15.797 9.462 6.665 1.00 94.81 259 CYS A N 1
ATOM 1963 C CA . CYS A 1 259 ? -17.076 9.034 6.084 1.00 94.81 259 CYS A CA 1
ATOM 1964 C C . CYS A 1 259 ? -17.060 7.645 5.419 1.00 94.81 259 CYS A C 1
ATOM 1966 O O . CYS A 1 259 ? -18.124 7.057 5.237 1.00 94.81 259 CYS A O 1
ATOM 1968 N N . GLN A 1 260 ? -15.894 7.109 5.047 1.00 94.56 260 GLN A N 1
ATOM 1969 C CA . GLN A 1 260 ? -15.755 5.787 4.411 1.00 94.56 260 GLN A CA 1
ATOM 1970 C C . GLN A 1 260 ? -15.241 4.709 5.377 1.00 94.56 260 GLN A C 1
ATOM 1972 O O . GLN A 1 260 ? -15.208 3.523 5.040 1.00 94.56 260 GLN A O 1
ATOM 1977 N N . VAL A 1 261 ? -14.858 5.097 6.594 1.00 94.62 261 VAL A N 1
ATOM 1978 C CA . VAL A 1 261 ? -14.241 4.200 7.572 1.00 94.62 261 VAL A CA 1
ATOM 1979 C C . VAL A 1 261 ? -15.295 3.577 8.484 1.00 94.62 261 VAL A C 1
ATOM 1981 O O . VAL A 1 261 ? -16.126 4.273 9.065 1.00 94.62 261 VAL A O 1
ATOM 1984 N N . ARG A 1 262 ? -15.218 2.255 8.676 1.00 92.75 262 ARG A N 1
ATOM 1985 C CA . ARG A 1 262 ? -15.939 1.540 9.742 1.00 92.75 262 ARG A CA 1
ATOM 1986 C C . ARG A 1 262 ? -14.987 1.140 10.856 1.00 92.75 262 ARG A C 1
ATOM 1988 O O . ARG A 1 262 ? -13.883 0.670 10.576 1.00 92.75 262 ARG A O 1
ATOM 1995 N N . VAL A 1 263 ? -15.418 1.290 12.104 1.00 91.50 263 VAL A N 1
ATOM 1996 C CA . VAL A 1 263 ? -14.583 1.012 13.278 1.00 91.50 263 VAL A CA 1
ATOM 1997 C C . VAL A 1 263 ? -14.982 -0.311 13.920 1.00 91.50 263 VAL A C 1
ATOM 1999 O O . VAL A 1 263 ? -16.106 -0.475 14.373 1.00 91.50 263 VAL A O 1
ATOM 2002 N N . ASN A 1 264 ? -14.047 -1.254 14.001 1.00 87.19 264 ASN A N 1
ATOM 2003 C CA . ASN A 1 264 ? -14.247 -2.579 14.598 1.00 87.19 264 ASN A CA 1
ATOM 2004 C C . ASN A 1 264 ? -13.559 -2.725 15.974 1.00 87.19 264 ASN A C 1
ATOM 2006 O O . ASN A 1 264 ? -13.722 -3.711 16.691 1.00 87.19 264 ASN A O 1
ATOM 2010 N N . GLY A 1 265 ? -12.766 -1.741 16.396 1.00 86.69 265 GLY A N 1
ATOM 2011 C CA . GLY A 1 265 ? -12.050 -1.795 17.666 1.00 86.69 265 GLY A CA 1
ATOM 2012 C C . GLY A 1 265 ? -11.463 -0.456 18.087 1.00 86.69 265 GLY A C 1
ATOM 2013 O O . GLY A 1 265 ? -11.678 0.539 17.402 1.00 86.69 265 GLY A O 1
ATOM 2014 N N . PRO A 1 266 ? -10.758 -0.411 19.231 1.00 86.81 266 PRO A N 1
ATOM 2015 C CA . PRO A 1 266 ? -10.349 0.852 19.820 1.00 86.81 266 PRO A CA 1
ATOM 2016 C C . PRO A 1 266 ? -9.453 1.649 18.873 1.00 86.81 266 PRO A C 1
ATOM 2018 O O . PRO A 1 266 ? -8.459 1.112 18.373 1.00 86.81 266 PRO A O 1
ATOM 2021 N N . VAL A 1 267 ? -9.807 2.905 18.611 1.00 90.19 267 VAL A N 1
ATOM 2022 C CA . VAL A 1 267 ? -9.126 3.747 17.618 1.00 90.19 267 VAL A CA 1
ATOM 2023 C C . VAL A 1 267 ? -8.943 5.158 18.155 1.00 90.19 267 VAL A C 1
ATOM 2025 O O . VAL A 1 267 ? -9.807 5.680 18.855 1.00 90.19 267 VAL A O 1
ATOM 2028 N N . LYS A 1 268 ? -7.808 5.774 17.826 1.00 91.94 268 LYS A N 1
ATOM 2029 C CA . LYS A 1 268 ? -7.514 7.172 18.135 1.00 91.94 268 LYS A CA 1
ATOM 2030 C C . LYS A 1 268 ? -7.284 7.934 16.839 1.00 91.94 268 LYS A C 1
ATOM 2032 O O . LYS A 1 268 ? -6.424 7.533 16.052 1.00 91.94 268 LYS A O 1
ATOM 2037 N N . ILE A 1 269 ? -8.027 9.016 16.641 1.00 93.88 269 ILE A N 1
ATOM 2038 C CA . ILE A 1 269 ? -7.988 9.843 15.435 1.00 93.88 269 ILE A CA 1
ATOM 2039 C C . ILE A 1 269 ? -7.706 11.308 15.771 1.00 93.88 269 ILE A C 1
ATOM 2041 O O . ILE A 1 269 ? -7.981 11.760 16.882 1.00 93.88 269 ILE A O 1
ATOM 2045 N N . LEU A 1 270 ? -7.152 12.023 14.800 1.00 94.12 270 LEU A N 1
ATOM 2046 C CA . LEU A 1 270 ? -6.901 13.460 14.831 1.00 94.12 270 LEU A CA 1
ATOM 2047 C C . LEU A 1 270 ? -7.481 14.094 13.567 1.00 94.12 270 LEU A C 1
ATOM 2049 O O . LEU A 1 270 ? -7.232 13.587 12.470 1.00 94.12 270 LEU A O 1
ATOM 2053 N N . GLN A 1 271 ? -8.195 15.200 13.735 1.00 92.38 271 GLN A N 1
ATOM 2054 C CA . GLN A 1 271 ? -8.527 16.134 12.666 1.00 92.38 271 GLN A CA 1
ATOM 2055 C C . GLN A 1 271 ? -7.876 17.481 13.005 1.00 92.38 271 GLN A C 1
ATOM 2057 O O . GLN A 1 271 ? -8.004 17.952 14.137 1.00 92.38 271 GLN A O 1
ATOM 2062 N N . GLU A 1 272 ? -7.077 17.990 12.064 1.00 84.12 272 GLU A N 1
ATOM 2063 C CA . GLU A 1 272 ? -6.336 19.258 12.176 1.00 84.12 272 GLU A CA 1
ATOM 2064 C C . GLU A 1 272 ? -7.167 20.430 11.658 1.00 84.12 272 GLU A C 1
ATOM 2066 O O . GLU A 1 272 ? -7.941 20.200 10.702 1.00 84.12 272 GLU A O 1
#

Secondary structure (DSSP, 8-state):
-EEEEEEEEEE-TTSSEEEEEEEEEEE-TT----EEE-TT-EEPPTT-----------PPPPP-HHHHHHHHHHHHHHHHHHHHHHHS---HHHHHHHHHHHHHHHHHHHHHHT------S---PPPPPPP--PPPPPPPP---------------PPPB---PPPS-PPP--PPTTPPEEEEEEETTEEEEEEE-TTEEHHHHHHTTT-----S-SSSSSSTTEEEEEE-GGGBPPPPHHHHHHHHHHHHHTTEEEGGG-EE-S-EEEEE-

pLDDT: mean 73.64, std 20.68, range [26.06, 96.0]

Sequence (272 aa):
MKEELVFHRKIGVDGKPKLYHYVRRYTCPEGCTAVLDFSKAKPLLPGVHPMVLARVEKLEKQPDFNDKLLAAGMGVSLLLFLAGIALIPASIPVKLAAVGALGLLTTLLYKLANQRVVLPDAFPLPVPEPEPVEPAPEAAAQPGAAAEADAAPAKKRGTPVTVEIPDVIPPLERKEGEPVKMWVILEGEQFELEINEGENMLDAALDRDVELDYSCRNGSCDSCLVRILAGINNVSPPTQAEIDMIGEEEIQKGFRLSCQVRVNGPVKILQE